Protein AF-A0A952S3H7-F1 (afdb_monomer)

pLDDT: mean 74.48, std 19.44, range [36.38, 97.56]

Solvent-accessible surface area (backbone atoms only — not comparable to full-atom values): 11190 Å² total; per-residue (Å²): 134,87,90,84,81,86,86,79,67,67,70,63,55,54,56,54,51,53,51,51,51,50,52,50,50,52,52,55,50,48,52,60,48,46,53,57,48,58,59,48,51,66,53,64,58,68,59,88,52,44,57,22,31,32,43,30,30,97,68,60,65,39,78,48,91,59,87,76,64,62,64,61,40,49,58,59,44,63,75,38,86,72,43,48,71,52,60,73,78,89,54,100,65,94,77,63,55,53,39,33,44,28,39,68,59,90,58,33,31,38,36,45,33,40,35,42,44,72,57,96,89,42,78,45,31,30,40,30,45,38,36,23,24,45,42,92,92,39,90,73,44,48,87,50,26,45,51,51,68,56,55,65,69,60,56,49,48,57,52,46,51,54,51,68,72,43,89,61,56,72,66,56,39,50,54,57,57,75,45,63,37,81,43,70,43,66,58,89,80,78,83,128

Radius of gyration: 26.84 Å; Cα contacts (8 Å, |Δi|>4): 266; chains: 1; bounding box: 71×60×93 Å

Mean predicted aligned error: 14.64 Å

Sequence (192 aa):
MMALITILAPMKMLKISLIAIAVLFILGLSSLAVDRYLYSWTSYLRPFGCEHKSVNVAYGNERLREQYDLIEIGNTLRTDPDYQIESPFDKEQFTEGSLNISRVFGSVKYRVGLGKHISGGEHYFSVRFSNYTYDTKNRNGSRHGESSTTPNHRIEQNMYMMINEMPLNDIQKTELKEKVTITCSPTTRFTF

Foldseek 3Di:
DDDDDDDPPPPVVVVVVVVVVVVVVVVVVVVVVCVVVVLVVVLVPLPAFFFAKKKWFPPQKAWDPDDDPLVLQQVVCVVPPQWDWDWPPPDPDPAKGKIWIWGDDPQKIKIWIKIWDADPNDTTIIITITMFGDDPVDNPGHRGGHGSSDDPVVVLVVVLVVLVPGPDDPVSSVRVSVRIDMDGDGDPDDPD

Secondary structure (DSSP, 8-state):
------SSSHHHHHHHHHHHHHHHHHHHHHHHHHHHHHHHHHHHS--TTEEEEEEE-TTSSEEESS---HHHHHHHHTT-TTEEEE-STTS--TTS-EEEEEEEETTEEEEEEEEEEEETTEEEEEEEEEEEEEETTEEEEES--EETTS-HHHHHHHHHHHHHHSS--HHHHHHHHHT-EEEEEE------

Nearest PDB structures (foldseek):
  1y8c-assembly1_A  TM=6.418E-01  e=2.387E-01  Clostridium acetobutylicum ATCC 824
  4r80-assembly2_B  TM=4.374E-01  e=6.543E-02  synthetic construct
  6e8a-assembly2_B-2  TM=4.144E-01  e=7.746E-02  Salmonella enterica subsp. enterica serovar Typhimurium
  5kph-assembly1_A  TM=3.297E-01  e=3.523E-02  synthetic construct
  4q53-assembly1_A  TM=3.973E-01  e=8.708E-01  Bacteroides uniformis ATCC 8492

Structure (mmCIF, N/CA/C/O backbone):
data_AF-A0A952S3H7-F1
#
_entry.id   AF-A0A952S3H7-F1
#
loop_
_atom_site.group_PDB
_atom_site.id
_atom_site.type_symbol
_atom_site.label_atom_id
_atom_site.label_alt_id
_atom_site.label_comp_id
_atom_site.label_asym_id
_atom_site.label_entity_id
_atom_site.label_seq_id
_atom_site.pdbx_PDB_ins_code
_atom_site.Cartn_x
_atom_site.Cartn_y
_atom_site.Cartn_z
_atom_site.occupancy
_atom_site.B_iso_or_equiv
_atom_site.auth_seq_id
_atom_site.auth_comp_id
_atom_site.auth_asym_id
_atom_site.auth_atom_id
_atom_site.pdbx_PDB_model_num
ATOM 1 N N . MET A 1 1 ? -35.019 38.369 -67.228 1.00 40.53 1 MET A N 1
ATOM 2 C CA . MET A 1 1 ? -33.898 39.172 -66.699 1.00 40.53 1 MET A CA 1
ATOM 3 C C . MET A 1 1 ? -33.337 38.436 -65.486 1.00 40.53 1 MET A C 1
ATOM 5 O O . MET A 1 1 ? -34.109 38.152 -64.589 1.00 40.53 1 MET A O 1
ATOM 9 N N . MET A 1 2 ? -32.055 38.057 -65.548 1.00 43.84 2 MET A N 1
ATOM 10 C CA . MET A 1 2 ? -31.156 37.607 -64.465 1.00 43.84 2 MET A CA 1
ATOM 11 C C . MET A 1 2 ? -31.642 36.571 -63.427 1.00 43.84 2 MET A C 1
ATOM 13 O O . MET A 1 2 ? -32.279 36.910 -62.440 1.00 43.84 2 MET A O 1
ATOM 17 N N . ALA A 1 3 ? -31.151 35.336 -63.568 1.00 43.50 3 ALA A N 1
ATOM 18 C CA . ALA A 1 3 ? -30.863 34.445 -62.440 1.00 43.50 3 ALA A CA 1
ATOM 19 C C . ALA A 1 3 ? -29.596 33.632 -62.759 1.00 43.50 3 ALA A C 1
ATOM 21 O O . ALA A 1 3 ? -29.632 32.437 -63.029 1.00 43.50 3 ALA A O 1
ATOM 22 N N . LEU A 1 4 ? -28.463 34.333 -62.806 1.00 51.94 4 LEU A N 1
ATOM 23 C CA . LEU A 1 4 ? -27.131 33.741 -62.819 1.00 51.94 4 LEU A CA 1
ATOM 24 C C . LEU A 1 4 ? -26.496 34.122 -61.488 1.00 51.94 4 LEU A C 1
ATOM 26 O O . LEU A 1 4 ? -26.008 35.235 -61.387 1.00 51.94 4 LEU A O 1
ATOM 30 N N . ILE A 1 5 ? -26.538 33.255 -60.479 1.00 52.78 5 ILE A N 1
ATOM 31 C CA . ILE A 1 5 ? -25.659 33.308 -59.302 1.00 52.78 5 ILE A CA 1
ATOM 32 C C . ILE A 1 5 ? -25.706 31.925 -58.622 1.00 52.78 5 ILE A C 1
ATOM 34 O O . ILE A 1 5 ? -26.749 31.284 -58.547 1.00 52.78 5 ILE A O 1
ATOM 38 N N . THR A 1 6 ? -24.547 31.503 -58.105 1.00 52.50 6 THR A N 1
ATOM 39 C CA . THR A 1 6 ? -24.318 30.452 -57.086 1.00 52.50 6 THR A CA 1
ATO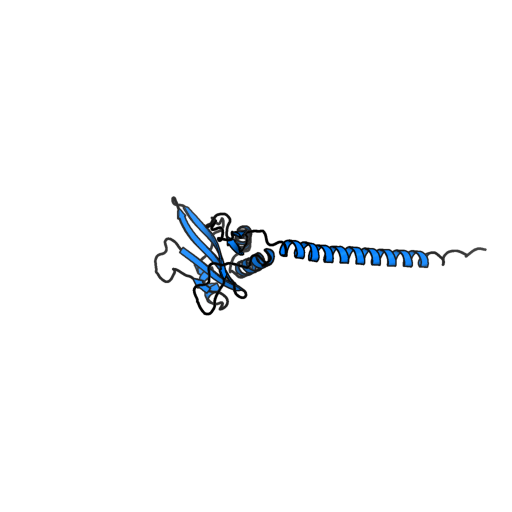M 40 C C . THR A 1 6 ? -24.335 28.965 -57.473 1.00 52.50 6 THR A C 1
ATOM 42 O O . THR A 1 6 ? -25.136 28.203 -56.957 1.00 52.50 6 THR A O 1
ATOM 45 N N . ILE A 1 7 ? -23.326 28.491 -58.225 1.00 49.44 7 ILE A N 1
ATOM 46 C CA . ILE A 1 7 ? -22.855 27.079 -58.110 1.00 49.44 7 ILE A CA 1
ATOM 47 C C . ILE A 1 7 ? -21.312 26.973 -57.971 1.00 49.44 7 ILE A C 1
ATOM 49 O O . ILE A 1 7 ? -20.737 25.896 -58.003 1.00 49.44 7 ILE A O 1
ATOM 53 N N . LEU A 1 8 ? -20.582 28.074 -57.752 1.00 47.16 8 LEU A N 1
ATOM 54 C CA . LEU A 1 8 ? -19.104 28.040 -57.664 1.00 47.16 8 LEU A CA 1
ATOM 55 C C . LEU A 1 8 ? -18.524 28.134 -56.241 1.00 47.16 8 LEU A C 1
ATOM 57 O O . LEU A 1 8 ? -17.310 28.036 -56.067 1.00 47.16 8 LEU A O 1
ATOM 61 N N . ALA A 1 9 ? -19.368 28.276 -55.216 1.00 49.06 9 ALA A N 1
ATOM 62 C CA . ALA A 1 9 ? -18.934 28.424 -53.824 1.00 49.06 9 ALA A CA 1
ATOM 63 C C . ALA A 1 9 ? -18.701 27.114 -53.023 1.00 49.06 9 ALA A C 1
ATOM 65 O O . ALA A 1 9 ? -17.787 27.114 -52.195 1.00 49.06 9 ALA A O 1
ATOM 66 N N . PRO A 1 10 ? -19.416 25.983 -53.223 1.00 49.91 10 PRO A N 1
ATOM 67 C CA . PRO A 1 10 ? -19.324 24.874 -52.263 1.00 49.91 10 PRO A CA 1
ATOM 68 C C . PRO A 1 10 ? -18.080 23.992 -52.458 1.00 49.91 10 PRO A C 1
ATOM 70 O O . PRO A 1 10 ? -17.579 23.399 -51.505 1.00 49.91 10 PRO A O 1
ATOM 73 N N . MET A 1 11 ? -17.515 23.934 -53.669 1.00 48.00 11 MET A N 1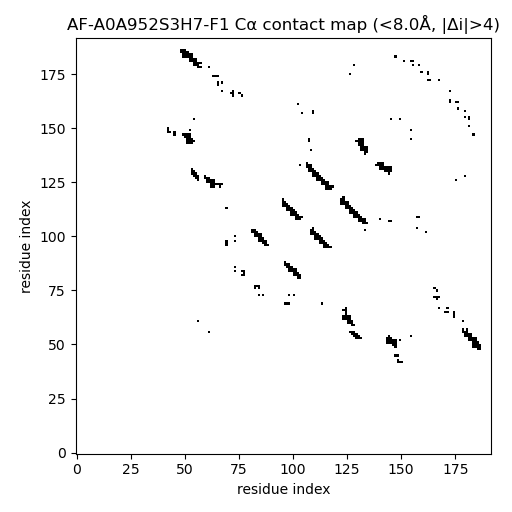
ATOM 74 C CA . MET A 1 11 ? -16.402 23.019 -53.964 1.00 48.00 11 MET A CA 1
ATOM 75 C C . MET A 1 11 ? -15.045 23.489 -53.422 1.00 48.00 11 MET A C 1
ATOM 77 O O . MET A 1 11 ? -14.181 22.658 -53.140 1.00 48.00 11 MET A O 1
ATOM 81 N N . LYS A 1 12 ? -14.828 24.803 -53.266 1.00 48.41 12 LYS A N 1
ATOM 82 C CA . LYS A 1 12 ? -13.569 25.334 -52.711 1.00 48.41 12 LYS A CA 1
ATOM 83 C C . LYS A 1 12 ? -13.515 25.196 -51.187 1.00 48.41 12 LYS A C 1
ATOM 85 O O . LYS A 1 12 ? -12.460 24.858 -50.658 1.00 48.41 12 LYS A O 1
ATOM 90 N N . MET A 1 13 ? -14.647 25.368 -50.497 1.00 48.47 13 MET A N 1
ATOM 91 C CA . MET A 1 13 ? -14.717 25.189 -49.041 1.00 48.47 13 MET A CA 1
ATOM 92 C C . MET A 1 13 ? -14.551 23.724 -48.613 1.00 48.47 13 MET A C 1
ATOM 94 O O . MET A 1 13 ? -13.903 23.461 -47.601 1.00 48.47 13 MET A O 1
ATOM 98 N N . LEU A 1 14 ? -15.039 22.765 -49.411 1.00 50.31 14 LEU A N 1
ATOM 99 C CA . LEU A 1 14 ? -14.899 21.337 -49.105 1.00 50.31 14 LEU A CA 1
ATOM 100 C C . LEU A 1 14 ? -13.426 20.885 -49.075 1.00 50.31 14 LEU A C 1
ATOM 102 O O . LEU A 1 14 ? -13.024 20.117 -48.205 1.00 50.31 14 LEU A O 1
ATOM 106 N N . LYS A 1 15 ? -12.601 21.400 -50.000 1.00 52.53 15 LYS A N 1
ATOM 107 C CA . LYS A 1 15 ? -11.173 21.050 -50.096 1.00 52.53 15 LYS A CA 1
ATOM 108 C C . LYS A 1 15 ? -10.349 21.627 -48.943 1.00 52.53 15 LYS A C 1
ATOM 110 O O . LYS A 1 15 ? -9.470 20.943 -48.432 1.00 52.53 15 LYS A O 1
ATOM 115 N N . ILE A 1 16 ? -10.653 22.852 -48.509 1.00 55.78 16 ILE A N 1
ATOM 116 C CA . ILE A 1 16 ? -9.958 23.495 -47.380 1.00 55.78 16 ILE A CA 1
ATOM 117 C C . ILE A 1 16 ? -10.336 22.807 -46.059 1.00 55.78 16 ILE A C 1
ATOM 119 O O . ILE A 1 16 ? -9.470 22.584 -45.217 1.00 55.78 16 ILE A O 1
ATOM 123 N N . SER A 1 17 ? -11.599 22.390 -45.907 1.00 57.16 17 SER A N 1
ATOM 124 C CA . SER A 1 17 ? -12.067 21.665 -44.720 1.00 57.16 17 SER A CA 1
ATOM 125 C C . SER A 1 17 ? -11.407 20.285 -44.575 1.00 57.16 17 SER A C 1
ATOM 127 O O . SER A 1 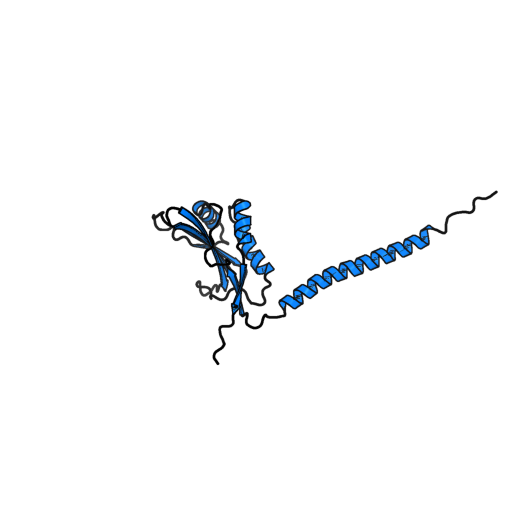17 ? -10.966 19.927 -43.485 1.00 57.16 17 SER A O 1
ATOM 129 N N . LEU A 1 18 ? -11.226 19.550 -45.678 1.00 58.81 18 LEU A N 1
ATOM 130 C CA . LEU A 1 18 ? -10.539 18.251 -45.670 1.00 58.81 18 LEU A CA 1
ATOM 131 C C . LEU A 1 18 ? -9.049 18.368 -45.312 1.00 58.81 18 LEU A C 1
ATOM 133 O O . LEU A 1 18 ? -8.530 17.539 -44.566 1.00 58.81 18 LEU A O 1
ATOM 137 N N . ILE A 1 19 ? -8.375 19.420 -45.788 1.00 61.41 19 ILE A N 1
ATOM 138 C CA . ILE A 1 19 ? -6.973 19.695 -45.439 1.00 61.41 19 ILE A CA 1
ATOM 139 C C . ILE A 1 19 ? -6.855 20.088 -43.960 1.00 61.41 19 ILE A C 1
ATOM 141 O O . ILE A 1 19 ? -5.960 19.599 -43.277 1.00 61.41 19 ILE A O 1
ATOM 145 N N . ALA A 1 20 ? -7.775 20.903 -43.434 1.00 60.81 20 ALA A N 1
ATOM 146 C CA . ALA A 1 20 ? -7.774 21.292 -42.023 1.00 60.81 20 ALA A CA 1
ATOM 147 C C . ALA A 1 20 ? -7.968 20.087 -41.083 1.00 60.81 20 ALA A C 1
ATOM 149 O O . ALA A 1 20 ? -7.257 19.968 -40.086 1.00 60.81 20 ALA A O 1
ATOM 150 N N . ILE A 1 21 ? -8.868 19.158 -41.425 1.00 62.19 21 ILE A N 1
ATOM 151 C CA . ILE A 1 21 ? -9.079 17.923 -40.654 1.00 62.19 21 ILE A CA 1
ATOM 152 C C . ILE A 1 21 ? -7.839 17.024 -40.724 1.00 62.19 21 ILE A C 1
ATOM 154 O O . ILE A 1 21 ? -7.411 16.507 -39.696 1.00 62.19 21 ILE A O 1
ATOM 158 N N . ALA A 1 22 ? -7.216 16.878 -41.898 1.00 60.97 22 ALA A N 1
ATOM 159 C CA . ALA A 1 22 ? -5.999 16.081 -42.050 1.00 60.97 22 ALA A CA 1
ATOM 160 C C . ALA A 1 22 ? -4.818 16.655 -41.246 1.00 60.97 22 ALA A C 1
ATOM 162 O O . ALA A 1 22 ? -4.107 15.905 -40.581 1.00 60.97 22 ALA A O 1
ATOM 163 N N . VAL A 1 23 ? -4.640 17.981 -41.241 1.00 62.19 23 VAL A N 1
ATOM 164 C CA . VAL A 1 23 ? -3.602 18.652 -40.441 1.00 62.19 23 VAL A CA 1
ATOM 165 C C . VAL A 1 23 ? -3.871 18.490 -38.942 1.00 62.19 23 VAL A C 1
ATOM 167 O O . VAL A 1 23 ? -2.946 18.174 -38.199 1.00 62.19 23 VAL A O 1
ATOM 170 N N . LEU A 1 24 ? -5.125 18.615 -38.491 1.00 59.78 24 LEU A N 1
ATOM 171 C CA . LEU A 1 24 ? -5.496 18.370 -37.091 1.00 59.78 24 LEU A CA 1
ATOM 172 C C . LEU A 1 24 ? -5.285 16.909 -36.676 1.00 59.78 24 LEU A C 1
ATOM 174 O O . LEU A 1 24 ? -4.857 16.655 -35.554 1.00 59.78 24 LEU A O 1
ATOM 178 N N . PHE A 1 25 ? -5.525 15.953 -37.574 1.00 60.31 25 PHE A N 1
ATOM 179 C CA . PHE A 1 25 ? -5.293 14.534 -37.307 1.00 60.31 25 PHE A CA 1
ATOM 180 C C . PHE A 1 25 ? -3.796 14.210 -37.214 1.00 60.31 25 PHE A C 1
ATOM 182 O O . PHE A 1 25 ? -3.384 13.469 -36.328 1.00 60.31 25 PHE A O 1
ATOM 189 N N . ILE A 1 26 ? -2.964 14.808 -38.074 1.00 60.81 26 ILE A N 1
ATOM 190 C CA . ILE A 1 26 ? -1.501 14.657 -38.022 1.00 60.81 26 ILE A CA 1
ATOM 191 C C . ILE A 1 26 ? -0.940 15.306 -36.752 1.00 60.81 26 ILE A C 1
ATOM 193 O O . ILE A 1 26 ? -0.136 14.684 -36.062 1.00 60.81 26 ILE A O 1
ATOM 197 N N . LEU A 1 27 ? -1.403 16.510 -36.398 1.00 56.88 27 LEU A N 1
ATOM 198 C CA . LEU A 1 27 ? -0.990 17.188 -35.167 1.00 56.88 27 LEU A CA 1
ATOM 199 C C . LEU A 1 27 ? -1.447 16.419 -33.915 1.00 56.88 27 LEU A C 1
ATOM 201 O O . LEU A 1 27 ? -0.642 16.207 -33.010 1.00 56.88 27 LEU A O 1
ATOM 205 N N . GLY A 1 28 ? -2.684 15.915 -33.892 1.00 57.47 28 GLY A N 1
ATOM 206 C CA . GLY A 1 28 ? -3.212 15.096 -32.796 1.00 57.47 28 GLY A CA 1
ATOM 207 C C . GLY A 1 28 ? -2.541 13.723 -32.664 1.00 57.47 28 GLY A C 1
ATOM 208 O O . GLY A 1 28 ? -2.320 13.243 -31.557 1.00 57.47 28 GLY A O 1
ATOM 209 N N . LEU A 1 29 ? -2.150 13.093 -33.775 1.00 55.06 29 LEU A N 1
ATOM 210 C CA . LEU A 1 29 ? -1.358 11.859 -33.741 1.00 55.06 29 LEU A CA 1
ATOM 211 C C . LEU A 1 29 ? 0.083 12.123 -33.301 1.00 55.06 29 LEU A C 1
ATOM 213 O O . LEU A 1 29 ? 0.662 11.305 -32.587 1.00 55.06 29 LEU A O 1
ATOM 217 N N . SER A 1 30 ? 0.656 13.265 -33.687 1.00 52.84 30 SER A N 1
ATOM 218 C CA . SER A 1 30 ? 2.002 13.639 -33.261 1.00 52.84 30 SER A CA 1
ATOM 219 C C . SER A 1 30 ? 2.077 13.963 -31.768 1.00 52.84 30 SER A C 1
ATOM 221 O O . SER A 1 30 ? 3.059 13.581 -31.147 1.00 52.84 30 SER A O 1
ATOM 223 N N . SER A 1 31 ? 1.042 14.538 -31.143 1.00 52.91 31 SER A N 1
ATOM 224 C CA . SER A 1 31 ? 1.0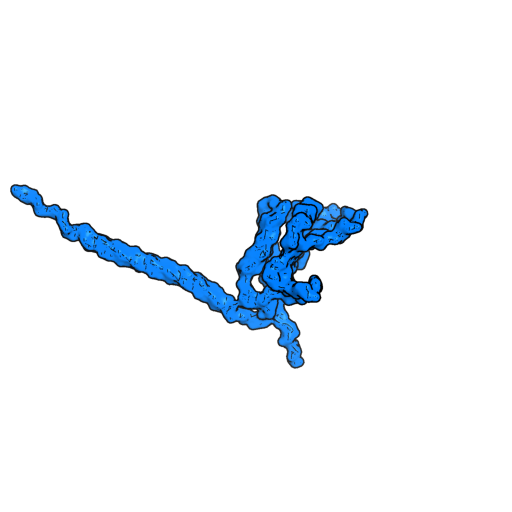28 14.735 -29.683 1.00 52.91 31 SER A CA 1
ATOM 225 C C . SER A 1 31 ? 0.914 13.413 -28.912 1.00 52.91 31 SER A C 1
ATOM 227 O O . SER A 1 31 ? 1.676 13.190 -27.976 1.00 52.91 31 SER A O 1
ATOM 229 N N . LEU A 1 32 ? 0.071 12.478 -29.367 1.00 52.12 32 LEU A N 1
ATOM 230 C CA . LEU A 1 32 ? -0.013 11.117 -28.809 1.00 52.12 32 LEU A CA 1
ATOM 231 C C . LEU A 1 32 ? 1.300 10.327 -28.961 1.00 52.12 32 LEU A C 1
ATOM 233 O O . LEU A 1 32 ? 1.669 9.541 -28.083 1.00 52.12 32 LEU A O 1
ATOM 237 N N . ALA A 1 33 ? 2.008 10.521 -30.075 1.00 52.00 33 ALA A N 1
ATOM 238 C CA . ALA A 1 33 ? 3.307 9.904 -30.311 1.00 52.00 33 ALA A CA 1
ATOM 239 C C . ALA A 1 33 ? 4.416 10.555 -29.473 1.00 52.00 33 ALA A C 1
ATOM 241 O O . ALA A 1 33 ? 5.273 9.835 -28.969 1.00 52.00 33 ALA A O 1
ATOM 242 N N . VAL A 1 34 ? 4.386 11.880 -29.292 1.00 51.69 34 VAL A N 1
ATOM 243 C CA . VAL A 1 34 ? 5.355 12.634 -28.482 1.00 51.69 34 VAL A CA 1
ATOM 244 C C . VAL A 1 34 ? 5.210 12.299 -27.003 1.00 51.69 34 VAL A C 1
ATOM 246 O O . VAL A 1 34 ? 6.230 12.062 -26.364 1.00 51.69 34 VAL A O 1
ATOM 249 N N . ASP A 1 35 ? 3.992 12.151 -26.477 1.00 50.62 35 ASP A N 1
ATOM 250 C CA . ASP A 1 35 ? 3.808 11.657 -25.110 1.00 50.62 35 ASP A CA 1
ATOM 251 C C . ASP A 1 35 ? 4.373 10.236 -24.980 1.00 50.62 35 ASP A C 1
ATOM 253 O O . ASP A 1 35 ? 5.221 9.974 -24.133 1.00 50.62 35 ASP A O 1
ATOM 257 N N . ARG A 1 36 ? 4.046 9.305 -25.884 1.00 48.12 36 ARG A N 1
ATOM 258 C CA . ARG A 1 36 ? 4.626 7.951 -25.802 1.00 48.12 36 ARG A CA 1
ATOM 259 C C . ARG A 1 36 ? 6.153 7.925 -25.949 1.00 48.12 36 ARG A C 1
ATOM 261 O O . ARG A 1 36 ? 6.796 7.142 -25.253 1.00 48.12 36 ARG A O 1
ATOM 268 N N . TYR A 1 37 ? 6.739 8.766 -26.803 1.00 46.94 37 TYR A N 1
ATOM 269 C CA . TYR A 1 37 ? 8.190 8.824 -27.011 1.00 46.94 37 TYR A CA 1
ATOM 270 C C . TYR A 1 37 ? 8.931 9.529 -25.866 1.00 46.94 37 TYR A C 1
ATOM 272 O O . TYR A 1 37 ? 9.939 9.010 -25.393 1.00 46.94 37 TYR A O 1
ATOM 280 N N . LEU A 1 38 ? 8.440 10.660 -25.354 1.00 47.28 38 LEU A N 1
ATOM 281 C CA . LEU A 1 38 ? 9.061 11.355 -24.217 1.00 47.28 38 LEU A CA 1
ATOM 282 C C . LEU A 1 38 ? 8.995 10.509 -22.933 1.00 47.28 38 LEU A C 1
ATOM 284 O O . LEU A 1 38 ? 9.969 10.448 -22.174 1.00 47.28 38 LEU A O 1
ATOM 288 N N . TYR A 1 39 ? 7.902 9.769 -22.726 1.00 45.34 39 TYR A N 1
ATOM 289 C CA . TYR A 1 39 ? 7.796 8.805 -21.626 1.00 45.34 39 TYR A CA 1
ATOM 290 C C . TYR A 1 39 ? 8.701 7.568 -21.819 1.00 45.34 39 TYR A C 1
ATOM 292 O O . TYR A 1 39 ? 9.155 6.975 -20.836 1.00 45.34 39 TYR A O 1
ATOM 300 N N . SER A 1 40 ? 9.035 7.189 -23.061 1.00 43.34 40 SER A N 1
ATOM 301 C CA . SER A 1 40 ? 9.964 6.078 -23.327 1.00 43.34 40 SER A CA 1
ATOM 302 C C . SER A 1 40 ? 11.423 6.451 -23.046 1.00 43.34 40 SER A C 1
ATOM 304 O O . SER A 1 40 ? 12.180 5.609 -22.563 1.00 43.34 40 SER A O 1
ATOM 306 N N . TRP A 1 41 ? 11.829 7.697 -23.307 1.00 36.69 41 TRP A N 1
ATOM 307 C CA . TRP A 1 41 ? 13.216 8.140 -23.107 1.00 36.69 41 TRP A CA 1
ATOM 308 C C . TRP A 1 41 ? 13.545 8.392 -21.633 1.00 36.69 41 TRP A C 1
ATOM 310 O O . TRP A 1 41 ? 14.612 7.999 -21.164 1.00 36.69 41 TRP A O 1
ATOM 320 N N . THR A 1 42 ? 12.602 8.946 -20.868 1.00 45.16 42 THR A N 1
ATOM 321 C CA . THR A 1 42 ? 12.740 9.092 -19.405 1.00 45.16 42 THR A CA 1
ATOM 322 C C . THR A 1 42 ? 12.776 7.746 -18.673 1.00 45.16 42 THR A C 1
ATOM 324 O O . THR A 1 42 ? 13.360 7.652 -17.598 1.00 45.16 42 THR A O 1
ATOM 327 N N . SER A 1 43 ? 12.234 6.685 -19.280 1.00 41.97 43 SER A N 1
ATOM 328 C CA . SER A 1 43 ? 12.342 5.307 -18.779 1.00 41.97 43 SER A CA 1
ATOM 329 C C . SER A 1 43 ? 13.665 4.615 -19.161 1.00 41.97 43 SER A C 1
ATOM 331 O O . SER A 1 43 ? 14.051 3.641 -18.517 1.00 41.97 43 SER A O 1
ATOM 333 N N . TYR A 1 44 ? 14.372 5.105 -20.191 1.00 43.50 44 TYR A N 1
ATOM 334 C CA . TYR A 1 44 ? 15.631 4.528 -20.694 1.00 43.50 44 TYR A CA 1
ATOM 335 C C . TYR A 1 44 ? 16.889 5.162 -20.097 1.00 43.50 44 TYR A C 1
ATOM 337 O O . TYR A 1 44 ? 17.938 4.516 -20.025 1.00 43.50 44 TYR A O 1
ATOM 345 N N . LEU A 1 45 ? 16.798 6.407 -19.632 1.00 46.00 45 LEU A N 1
ATOM 346 C CA . LEU A 1 45 ? 17.839 7.022 -18.822 1.00 46.00 45 LEU A CA 1
ATOM 347 C C . LEU A 1 45 ? 17.791 6.390 -17.430 1.00 46.00 45 LEU A C 1
ATOM 349 O O . LEU A 1 45 ? 17.151 6.916 -16.523 1.00 46.00 45 LEU A O 1
ATOM 353 N N . ARG A 1 46 ? 18.458 5.237 -17.260 1.00 47.84 46 ARG A N 1
ATOM 354 C CA . ARG A 1 46 ? 18.781 4.710 -15.929 1.00 47.84 46 ARG A CA 1
ATOM 355 C C . ARG A 1 46 ? 19.403 5.865 -15.139 1.00 47.84 46 ARG A C 1
ATOM 357 O O . ARG A 1 46 ? 20.475 6.322 -15.540 1.00 47.84 46 ARG A O 1
ATOM 364 N N . PRO A 1 47 ? 18.783 6.345 -14.047 1.00 50.94 47 PRO A N 1
ATOM 365 C CA . PRO A 1 47 ? 19.477 7.273 -13.179 1.00 50.94 47 PRO A CA 1
ATOM 366 C C . PRO A 1 47 ? 20.733 6.548 -12.701 1.00 50.94 47 PRO A C 1
ATOM 368 O O . PRO A 1 47 ? 20.637 5.457 -12.128 1.00 50.94 47 PRO A O 1
ATOM 371 N N . PHE A 1 48 ? 21.907 7.094 -13.034 1.00 57.03 48 PHE A N 1
ATOM 372 C CA . PHE A 1 48 ? 23.182 6.561 -12.571 1.00 57.03 48 PHE A CA 1
ATOM 373 C C . PHE A 1 48 ? 23.078 6.345 -11.059 1.00 57.03 48 PHE A C 1
ATOM 375 O O . PHE A 1 48 ? 22.762 7.269 -10.313 1.00 57.03 48 PHE A O 1
ATOM 382 N N . GLY A 1 49 ? 23.264 5.097 -10.627 1.00 68.44 49 GLY A N 1
ATOM 383 C CA . GLY A 1 49 ? 23.192 4.718 -9.223 1.00 68.44 49 GLY A CA 1
ATOM 384 C C . GLY A 1 49 ? 21.857 4.165 -8.727 1.00 68.44 49 GLY A C 1
ATOM 385 O O . GLY A 1 49 ? 21.824 3.822 -7.561 1.00 68.44 49 GLY A O 1
ATOM 386 N N . CYS A 1 50 ? 20.785 4.018 -9.519 1.00 78.19 50 CYS A N 1
ATOM 387 C CA . CYS A 1 50 ? 19.567 3.325 -9.056 1.00 78.19 50 CYS A CA 1
ATOM 388 C C . CYS A 1 50 ? 19.512 1.867 -9.536 1.00 78.19 50 CYS A C 1
ATOM 390 O O . CYS A 1 50 ? 19.388 1.599 -10.735 1.00 78.19 50 CYS A O 1
ATOM 392 N N . GLU A 1 51 ? 19.537 0.918 -8.599 1.00 82.31 51 GLU A N 1
ATOM 393 C CA . GLU A 1 51 ? 19.360 -0.513 -8.900 1.00 82.31 51 GLU A CA 1
ATOM 394 C C . GLU A 1 51 ? 17.910 -0.952 -8.712 1.00 82.31 51 GLU A C 1
ATOM 396 O O . GLU A 1 51 ? 17.350 -1.650 -9.562 1.00 82.31 51 GLU A O 1
ATOM 401 N N . HIS A 1 52 ? 17.285 -0.476 -7.634 1.00 85.69 52 HIS A N 1
ATOM 402 C CA . HIS A 1 52 ? 15.938 -0.867 -7.246 1.00 85.69 52 HIS A CA 1
ATOM 403 C C . HIS A 1 52 ? 15.094 0.333 -6.840 1.00 85.69 52 HIS A C 1
ATOM 405 O O . HIS A 1 52 ? 15.596 1.305 -6.278 1.00 85.69 52 HIS A O 1
ATOM 411 N N . LYS A 1 53 ? 13.792 0.235 -7.091 1.00 88.94 53 LYS A N 1
ATOM 412 C CA . LYS A 1 53 ? 12.785 1.181 -6.624 1.00 88.94 53 LYS A CA 1
ATOM 413 C C . LYS A 1 53 ? 11.983 0.563 -5.495 1.00 88.94 53 LYS A C 1
ATOM 415 O O . LYS A 1 53 ? 11.475 -0.555 -5.608 1.00 88.94 53 LYS A O 1
ATOM 420 N N . SER A 1 54 ? 11.856 1.317 -4.417 1.00 88.38 54 SER A N 1
ATOM 421 C CA . SER A 1 54 ? 11.070 0.945 -3.253 1.00 88.38 54 SER A CA 1
ATOM 422 C C . SER A 1 54 ? 9.870 1.869 -3.079 1.00 88.38 54 SER A C 1
ATOM 424 O O . SER A 1 54 ? 9.979 3.073 -3.304 1.00 88.38 54 SER A O 1
ATOM 426 N N . VAL A 1 55 ? 8.727 1.307 -2.690 1.00 89.06 55 VAL A N 1
ATOM 427 C CA . VAL A 1 55 ? 7.591 2.083 -2.194 1.00 89.06 55 VAL A CA 1
ATOM 428 C C . VAL A 1 55 ? 7.802 2.315 -0.713 1.00 89.06 55 VAL A C 1
ATOM 430 O O . VAL A 1 55 ? 8.006 1.362 0.034 1.00 89.06 55 VAL A O 1
ATOM 433 N N . ASN A 1 56 ? 7.733 3.568 -0.298 1.00 84.38 56 ASN A N 1
ATOM 434 C CA . ASN A 1 56 ? 7.878 3.989 1.084 1.00 84.38 56 ASN A CA 1
ATOM 435 C C . ASN A 1 56 ? 6.847 5.075 1.401 1.00 84.38 56 ASN A C 1
ATOM 437 O O . ASN A 1 56 ? 6.132 5.568 0.525 1.00 84.38 56 ASN A O 1
ATOM 441 N N . VAL A 1 57 ? 6.801 5.458 2.668 1.00 80.56 57 VAL A N 1
ATOM 442 C CA . VAL A 1 57 ? 6.296 6.769 3.096 1.00 80.56 57 VAL A CA 1
ATOM 443 C C . VAL A 1 57 ? 7.503 7.693 3.279 1.00 80.56 57 VAL A C 1
ATOM 445 O O . VAL A 1 57 ? 8.622 7.197 3.456 1.00 80.56 57 VAL A O 1
ATOM 448 N N . ALA A 1 58 ? 7.316 9.011 3.260 1.00 63.88 58 ALA A N 1
ATOM 449 C CA . ALA A 1 58 ? 8.419 9.971 3.276 1.00 63.88 58 ALA A CA 1
ATOM 450 C C . ALA A 1 58 ? 9.337 9.805 4.507 1.00 63.88 58 ALA A C 1
ATOM 452 O O . ALA A 1 58 ? 10.542 10.031 4.400 1.00 63.88 58 ALA A O 1
ATOM 453 N N . TYR A 1 59 ? 8.796 9.347 5.648 1.00 60.09 59 TYR A N 1
ATOM 454 C CA . TYR A 1 59 ? 9.528 9.218 6.921 1.00 60.09 59 TYR A CA 1
ATOM 455 C C . TYR A 1 59 ? 9.365 7.866 7.644 1.00 60.09 59 TYR A C 1
ATOM 457 O O . TYR A 1 59 ? 9.261 7.808 8.868 1.00 60.09 59 TYR A O 1
ATOM 465 N N . GLY A 1 60 ? 9.371 6.748 6.913 1.00 66.25 60 GLY A N 1
ATOM 466 C CA . GLY A 1 60 ? 9.343 5.397 7.497 1.00 66.25 60 GLY A CA 1
ATOM 467 C C . GLY A 1 60 ? 7.987 4.975 8.082 1.00 66.25 60 GLY A C 1
ATOM 468 O O . GLY A 1 60 ? 7.328 4.127 7.488 1.00 66.25 60 GLY A O 1
ATOM 469 N N . ASN A 1 61 ? 7.582 5.547 9.221 1.00 73.31 61 ASN A N 1
ATOM 470 C CA . ASN A 1 61 ? 6.237 5.409 9.791 1.00 73.31 61 ASN A CA 1
ATOM 471 C C . ASN A 1 61 ? 5.578 6.789 9.791 1.00 73.31 61 ASN A C 1
ATOM 473 O O . ASN A 1 61 ? 6.010 7.680 10.522 1.00 73.31 61 ASN A O 1
ATOM 477 N N . GLU A 1 62 ? 4.526 6.969 9.000 1.00 86.38 62 GLU A N 1
ATOM 478 C CA . GLU A 1 62 ? 3.812 8.244 8.946 1.00 86.38 62 GLU A CA 1
ATOM 479 C C . GLU A 1 62 ? 2.491 8.191 9.694 1.00 86.38 62 GLU A C 1
ATOM 481 O O . GLU A 1 62 ? 1.723 7.249 9.520 1.00 86.38 62 GLU A O 1
ATOM 486 N N . ARG A 1 63 ? 2.222 9.221 10.506 1.00 90.38 63 ARG A N 1
ATOM 487 C CA . ARG A 1 63 ? 0.956 9.373 11.231 1.00 90.38 63 ARG A CA 1
ATOM 488 C C . ARG A 1 63 ? -0.185 9.610 10.239 1.00 90.38 63 ARG A C 1
ATOM 490 O O . ARG A 1 63 ? -0.083 10.467 9.360 1.00 90.38 63 ARG A O 1
ATOM 497 N N . LEU A 1 64 ? -1.260 8.855 10.411 1.00 92.06 64 LEU A N 1
ATOM 498 C CA . LEU A 1 64 ? -2.517 8.995 9.688 1.00 92.06 64 LEU A CA 1
ATOM 499 C C . LEU A 1 64 ? -3.450 9.929 10.466 1.00 92.06 64 LEU A C 1
ATOM 501 O O . LEU A 1 64 ? -3.425 9.955 11.702 1.00 92.06 64 LEU A O 1
ATOM 505 N N . ARG A 1 65 ? -4.245 10.715 9.738 1.00 93.19 65 ARG A N 1
ATOM 506 C CA . ARG A 1 65 ? -5.288 11.588 10.288 1.00 93.19 65 ARG A CA 1
ATOM 507 C C . ARG A 1 65 ? -6.529 10.777 10.624 1.00 93.19 65 ARG A C 1
ATOM 509 O O . ARG A 1 65 ? -7.139 11.011 11.664 1.00 93.19 65 ARG A O 1
ATOM 516 N N . GLU A 1 66 ? -6.867 9.820 9.766 1.00 92.75 66 GLU A N 1
ATOM 517 C CA . GLU A 1 66 ? -8.054 8.997 9.938 1.00 92.75 66 GLU A CA 1
ATOM 518 C C . GLU A 1 66 ? -7.828 7.855 10.936 1.00 92.75 66 GLU A C 1
ATOM 520 O O . GLU A 1 66 ? -6.706 7.407 11.196 1.00 92.75 66 GLU A O 1
ATOM 525 N N . GLN A 1 67 ? -8.929 7.359 11.498 1.00 90.69 67 GLN A N 1
ATOM 526 C CA . GLN A 1 67 ? -8.932 6.123 12.276 1.00 90.69 67 GLN A CA 1
ATOM 527 C C . GLN A 1 67 ? -9.155 4.932 11.351 1.00 90.69 67 GLN A C 1
ATOM 529 O O . GLN A 1 67 ? -9.916 5.042 10.396 1.00 90.69 67 GLN A O 1
ATOM 534 N N . TYR A 1 68 ? -8.525 3.794 11.641 1.00 90.69 68 TYR A N 1
ATOM 535 C CA . TYR A 1 68 ? -8.617 2.589 10.813 1.00 90.69 68 TYR A CA 1
ATOM 536 C C . TYR A 1 68 ? -9.065 1.403 11.668 1.00 90.69 68 TYR A C 1
ATOM 538 O O . TYR A 1 68 ? -8.443 1.104 12.691 1.00 90.69 68 TYR A O 1
ATOM 546 N N . ASP A 1 69 ? -10.113 0.697 11.242 1.00 90.50 69 ASP A N 1
ATOM 547 C CA . ASP A 1 69 ? -10.523 -0.551 11.886 1.00 90.50 69 ASP A CA 1
ATOM 548 C C . ASP A 1 69 ? -9.646 -1.706 11.387 1.00 90.50 69 ASP A C 1
ATOM 550 O O . ASP A 1 69 ? -9.942 -2.395 10.411 1.00 90.50 69 ASP A O 1
ATOM 554 N N . LEU A 1 70 ? -8.509 -1.905 12.055 1.00 89.06 70 LEU A N 1
ATOM 555 C CA . LEU A 1 70 ? -7.547 -2.941 11.672 1.00 89.06 70 LEU A CA 1
ATOM 556 C C . LEU A 1 70 ? -8.127 -4.361 11.785 1.00 89.06 70 LEU A C 1
ATOM 558 O O . LEU A 1 70 ? -7.640 -5.268 11.107 1.00 89.06 70 LEU A O 1
ATOM 562 N N . ILE A 1 71 ? -9.146 -4.569 12.626 1.00 86.62 71 ILE A N 1
ATOM 563 C CA . ILE A 1 71 ? -9.785 -5.877 12.802 1.00 86.62 71 ILE A CA 1
ATOM 564 C C . ILE A 1 71 ? -10.675 -6.162 11.596 1.00 86.62 71 ILE A C 1
ATOM 566 O O . ILE A 1 71 ? -10.547 -7.222 10.985 1.00 86.62 71 ILE A O 1
ATOM 570 N N . GLU A 1 72 ? -11.537 -5.215 11.226 1.00 90.00 72 GLU A N 1
ATOM 571 C CA . GLU A 1 72 ? -12.420 -5.336 10.065 1.00 90.00 72 GLU A CA 1
ATOM 572 C C . GLU A 1 72 ? -11.621 -5.481 8.764 1.00 90.00 72 GLU A C 1
ATOM 574 O O . GLU A 1 72 ? -11.875 -6.402 7.981 1.00 90.00 72 GLU A O 1
ATOM 579 N N . ILE A 1 73 ? -10.599 -4.638 8.567 1.00 91.75 73 ILE A N 1
ATOM 580 C CA . ILE A 1 73 ? -9.719 -4.703 7.393 1.00 91.75 73 ILE A CA 1
ATOM 581 C C . ILE A 1 73 ? -9.047 -6.077 7.310 1.00 91.75 73 ILE A C 1
ATOM 583 O O . ILE A 1 73 ? -9.083 -6.729 6.264 1.00 91.75 73 ILE A O 1
ATOM 587 N N . GLY A 1 74 ? -8.457 -6.538 8.418 1.00 89.44 74 GLY A N 1
ATOM 588 C CA . GLY A 1 74 ? -7.784 -7.831 8.478 1.00 89.44 74 GLY A CA 1
ATOM 589 C C . GLY A 1 74 ? -8.732 -9.003 8.223 1.00 89.44 74 GLY A C 1
ATOM 590 O O . GLY A 1 74 ? -8.398 -9.895 7.447 1.00 89.44 74 GLY A O 1
ATOM 591 N N . ASN A 1 75 ? -9.917 -9.008 8.836 1.00 89.31 75 ASN A N 1
ATOM 592 C CA . ASN A 1 75 ? -10.896 -10.086 8.680 1.00 89.31 75 ASN A CA 1
ATOM 593 C C . ASN A 1 75 ? -11.471 -10.157 7.265 1.00 89.31 75 ASN A C 1
ATOM 595 O O . ASN A 1 75 ? -11.616 -11.255 6.733 1.00 89.31 75 ASN A O 1
ATOM 599 N N . THR A 1 76 ? -11.736 -9.010 6.642 1.00 91.31 76 THR A N 1
ATOM 600 C CA . THR A 1 76 ? -12.245 -8.957 5.268 1.00 91.31 76 THR A 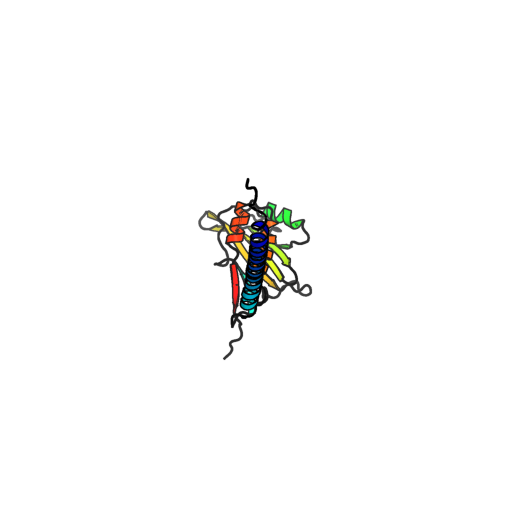CA 1
ATOM 601 C C . THR A 1 76 ? -11.208 -9.507 4.292 1.00 91.31 76 THR A C 1
ATOM 603 O O . THR A 1 76 ? -11.495 -10.432 3.533 1.00 91.31 76 THR A O 1
ATOM 606 N N . LEU A 1 77 ? -9.967 -9.016 4.359 1.00 92.44 77 LEU A N 1
ATOM 607 C CA . LEU A 1 77 ? -8.923 -9.399 3.405 1.00 92.44 77 LEU A CA 1
ATOM 608 C C . LEU A 1 77 ? -8.353 -10.803 3.640 1.00 92.44 77 LEU A C 1
ATOM 610 O O . LEU A 1 77 ? -7.821 -11.396 2.712 1.00 92.44 77 LEU A O 1
ATOM 614 N N . ARG A 1 78 ? -8.486 -11.377 4.844 1.00 89.94 78 ARG A N 1
ATOM 615 C CA . ARG A 1 78 ? -8.116 -12.784 5.112 1.00 89.94 78 ARG A CA 1
ATOM 616 C C . ARG A 1 78 ? -8.908 -13.788 4.275 1.00 89.94 78 ARG A C 1
ATOM 618 O O . ARG A 1 78 ? -8.455 -14.919 4.123 1.00 89.94 78 ARG A O 1
ATOM 625 N N . THR A 1 79 ? -10.088 -13.404 3.791 1.00 89.81 79 THR A N 1
ATOM 626 C CA . THR A 1 79 ? -10.924 -14.270 2.948 1.00 89.81 79 THR A CA 1
ATOM 627 C C . THR A 1 79 ? -10.501 -14.263 1.480 1.00 89.81 79 THR A C 1
ATOM 629 O O . THR A 1 79 ? -10.888 -15.164 0.737 1.00 89.81 79 THR A O 1
ATOM 632 N N . ASP A 1 80 ? -9.685 -13.290 1.072 1.00 93.12 80 ASP A N 1
ATOM 633 C CA . ASP A 1 80 ? -9.201 -13.157 -0.295 1.00 93.12 80 ASP A CA 1
ATOM 634 C C . ASP A 1 80 ? -7.844 -13.875 -0.454 1.00 93.12 80 ASP A C 1
ATOM 636 O O . ASP A 1 80 ? -6.866 -13.496 0.200 1.00 93.12 80 ASP A O 1
ATOM 640 N N . PRO A 1 81 ? -7.747 -14.908 -1.314 1.00 90.44 81 PRO A N 1
ATOM 641 C CA . PRO A 1 81 ? -6.511 -15.665 -1.508 1.00 90.44 81 PRO A CA 1
ATOM 642 C C . PRO A 1 81 ? -5.371 -14.850 -2.139 1.00 90.44 81 PRO A C 1
ATOM 644 O O . PRO A 1 81 ? -4.211 -15.263 -2.036 1.00 90.44 81 PRO A O 1
ATOM 647 N N . ASP A 1 82 ? -5.659 -13.711 -2.774 1.00 92.19 82 ASP A N 1
ATOM 648 C CA . ASP A 1 82 ? -4.631 -12.833 -3.336 1.00 92.19 82 ASP A CA 1
ATOM 649 C C . ASP A 1 82 ? -3.857 -12.075 -2.245 1.00 92.19 82 ASP A C 1
ATOM 651 O O . ASP A 1 82 ? -2.735 -11.603 -2.479 1.00 92.19 82 ASP A O 1
ATOM 655 N N . TYR A 1 83 ? -4.435 -11.965 -1.047 1.00 93.12 83 TYR A N 1
ATOM 656 C CA . TYR A 1 83 ? -3.871 -11.224 0.068 1.00 93.12 83 TYR A CA 1
ATOM 657 C C . TYR A 1 83 ? -3.222 -12.138 1.109 1.00 93.12 83 TYR A C 1
ATOM 659 O O . TYR A 1 83 ? -3.704 -13.202 1.481 1.00 93.12 83 TYR A O 1
ATOM 667 N N . GLN A 1 84 ? -2.090 -11.677 1.632 1.00 91.69 84 GLN A N 1
ATOM 668 C CA . GLN A 1 84 ? -1.390 -12.282 2.758 1.00 91.69 84 GLN A CA 1
ATOM 669 C C . GLN A 1 84 ? -1.432 -11.310 3.928 1.00 91.69 84 GLN A C 1
ATOM 671 O O . GLN A 1 84 ? -0.829 -10.234 3.876 1.00 91.69 84 GLN A O 1
ATOM 676 N N . ILE A 1 85 ? -2.160 -11.701 4.970 1.00 89.81 85 ILE A N 1
ATOM 677 C CA . ILE A 1 85 ? -2.410 -10.872 6.145 1.00 89.81 85 ILE A CA 1
ATOM 678 C C . ILE A 1 85 ? -1.543 -11.353 7.307 1.00 89.81 85 ILE A C 1
ATOM 680 O O . ILE A 1 85 ? -1.760 -12.423 7.871 1.00 89.81 85 ILE A O 1
ATOM 684 N N . GLU A 1 86 ? -0.554 -10.541 7.667 1.00 85.75 86 GLU A N 1
ATOM 685 C CA . GLU A 1 86 ? 0.370 -10.772 8.775 1.00 85.75 86 GLU A CA 1
ATOM 686 C C . GLU A 1 86 ? -0.075 -9.963 10.002 1.00 85.75 86 GLU A C 1
ATOM 688 O O . GLU A 1 86 ? 0.253 -8.788 10.186 1.00 85.75 86 GLU A O 1
ATOM 693 N N . SER A 1 87 ? -0.854 -10.679 10.807 1.00 72.50 87 SER A N 1
ATOM 694 C CA . SER A 1 87 ? -1.261 -10.461 12.190 1.00 72.50 87 SER A CA 1
ATOM 695 C C . SER A 1 87 ? -0.277 -10.750 13.329 1.00 72.50 87 SER A C 1
ATOM 697 O O . SER A 1 87 ? -0.005 -11.933 13.480 1.00 72.50 87 SER A O 1
ATOM 699 N N . PRO A 1 88 ? 0.134 -9.856 14.257 1.00 59.97 88 PRO A N 1
ATOM 700 C CA . PRO A 1 88 ? 0.519 -10.326 15.594 1.00 59.97 88 PRO A CA 1
ATOM 701 C C . PRO A 1 88 ? -0.697 -10.816 16.420 1.00 59.97 88 PRO A C 1
ATOM 703 O O . PRO A 1 88 ? -0.525 -11.280 17.543 1.00 59.97 88 PRO A O 1
ATOM 706 N N . PHE A 1 89 ? -1.919 -10.738 15.868 1.00 59.50 89 PHE A N 1
ATOM 707 C CA . PHE A 1 89 ? -3.221 -10.992 16.510 1.00 59.50 89 PHE A CA 1
ATOM 708 C C . PHE A 1 89 ? -3.512 -12.452 16.922 1.00 59.50 89 PHE A C 1
ATOM 710 O O . PHE A 1 89 ? -4.656 -12.755 17.242 1.00 59.50 89 PHE A O 1
ATOM 717 N N . ASP A 1 90 ? -2.512 -13.336 16.976 1.00 50.00 90 ASP A N 1
ATOM 718 C CA . ASP A 1 90 ? -2.658 -14.663 17.604 1.00 50.00 90 ASP A CA 1
ATOM 719 C C . ASP A 1 90 ? -2.496 -14.617 19.139 1.00 50.00 90 ASP A C 1
ATOM 721 O O . ASP A 1 90 ? -2.564 -15.652 19.801 1.00 50.00 90 ASP A O 1
ATOM 725 N N . LYS A 1 91 ? -2.261 -13.438 19.744 1.00 40.03 91 LYS A N 1
ATOM 726 C CA . LYS A 1 91 ? -2.110 -13.289 21.202 1.00 40.03 91 LYS A CA 1
ATOM 727 C C . LYS A 1 91 ? -2.909 -12.099 21.748 1.00 40.03 91 LYS A C 1
ATOM 729 O O . LYS A 1 91 ? -2.718 -10.961 21.337 1.00 40.03 91 LYS A O 1
ATOM 734 N N . GLU A 1 92 ? -3.789 -12.408 22.696 1.00 37.31 92 GLU A N 1
ATOM 735 C CA . GLU A 1 92 ? -4.763 -11.590 23.442 1.00 37.31 92 GLU A CA 1
ATOM 736 C C . GLU A 1 92 ? -4.209 -10.364 24.217 1.00 37.31 92 GLU A C 1
ATOM 738 O O . GLU A 1 92 ? -4.516 -10.185 25.394 1.00 37.31 92 GLU A O 1
ATOM 743 N N . GLN A 1 93 ? -3.404 -9.474 23.624 1.00 38.69 93 GLN A N 1
ATOM 744 C CA . GLN A 1 93 ? -2.990 -8.234 24.312 1.00 38.69 93 GLN A CA 1
ATOM 745 C C . GLN A 1 93 ? -3.153 -6.991 23.424 1.00 38.69 93 GLN A C 1
ATOM 747 O O . GLN A 1 93 ? -2.407 -6.740 22.484 1.00 38.69 93 GLN A O 1
ATOM 7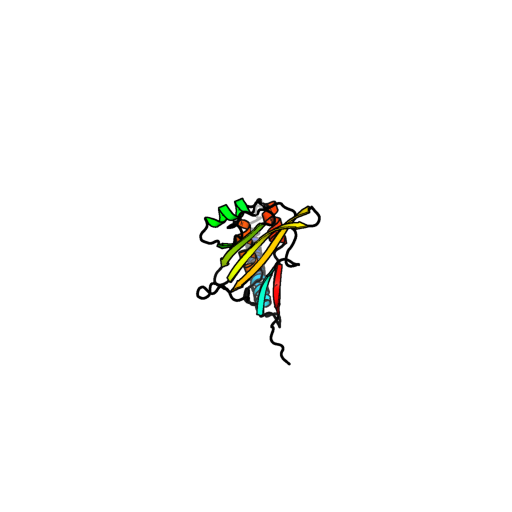52 N N . PHE A 1 94 ? -4.195 -6.223 23.749 1.00 48.12 94 PHE A N 1
ATOM 753 C CA . PHE A 1 94 ? -4.821 -5.152 22.966 1.00 48.12 94 PHE A CA 1
ATOM 754 C C . PHE A 1 94 ? -4.232 -3.745 23.186 1.00 48.12 94 PHE A C 1
ATOM 756 O O . PHE A 1 94 ? -4.965 -2.757 23.162 1.00 48.12 94 PHE A O 1
ATOM 763 N N . THR A 1 95 ? -2.928 -3.602 23.413 1.00 46.34 95 THR A N 1
ATOM 764 C CA . THR A 1 95 ? -2.346 -2.272 23.685 1.00 46.34 95 THR A CA 1
ATOM 765 C C . THR A 1 95 ? -1.698 -1.610 22.466 1.00 46.34 95 THR A C 1
ATOM 767 O O . THR A 1 95 ? -1.788 -0.390 22.347 1.00 46.34 95 THR A O 1
ATOM 770 N N . GLU A 1 96 ? -1.157 -2.369 21.504 1.00 53.69 96 GLU A N 1
ATOM 771 C CA . GLU A 1 96 ? -0.493 -1.834 20.297 1.00 53.69 96 GLU A CA 1
ATOM 772 C C . GLU A 1 96 ? -0.687 -2.785 19.099 1.00 53.69 96 GLU A C 1
ATOM 774 O O . GLU A 1 96 ? 0.002 -3.792 18.950 1.00 53.69 96 GLU A O 1
ATOM 779 N N . GLY A 1 97 ? -1.686 -2.516 18.255 1.00 67.75 97 GLY A N 1
ATOM 780 C CA . GLY A 1 97 ? -2.022 -3.385 17.121 1.00 67.75 97 GLY A CA 1
ATOM 781 C C . GLY A 1 97 ? -1.253 -3.006 15.859 1.00 67.75 97 GLY A C 1
ATOM 782 O O . GLY A 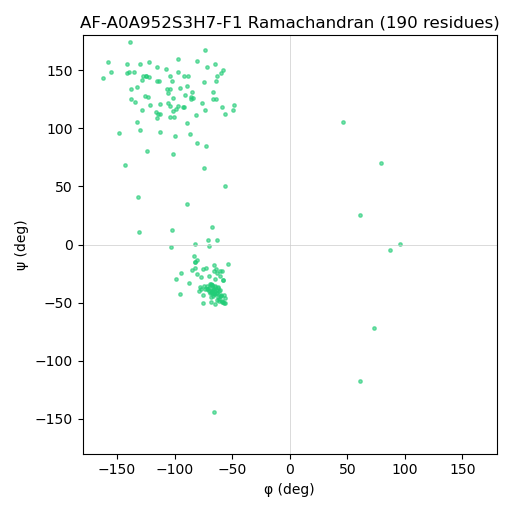1 97 ? -1.185 -1.829 15.521 1.00 67.75 97 GLY A O 1
ATOM 783 N N . SER A 1 98 ? -0.726 -3.985 15.121 1.00 83.75 98 SER A N 1
ATOM 784 C CA . SER A 1 98 ? -0.243 -3.772 13.749 1.00 83.75 98 SER A CA 1
ATOM 785 C C . SER A 1 98 ? -0.862 -4.780 12.788 1.00 83.75 98 SER A C 1
ATOM 787 O O . SER A 1 98 ? -1.124 -5.923 13.156 1.00 83.75 98 SER A O 1
ATOM 789 N N . LEU A 1 99 ? -1.125 -4.348 11.562 1.00 89.19 99 LEU A N 1
ATOM 790 C CA . LEU A 1 9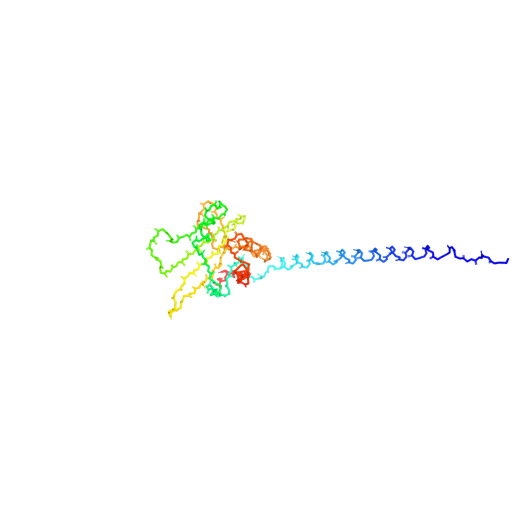9 ? -1.691 -5.148 10.487 1.00 89.19 99 LEU A CA 1
ATOM 791 C C . LEU A 1 99 ? -0.808 -4.992 9.258 1.00 89.19 99 LEU A C 1
ATOM 793 O O . LEU A 1 99 ? -0.703 -3.901 8.705 1.00 89.19 99 LEU A O 1
ATOM 797 N N . ASN A 1 100 ? -0.184 -6.082 8.820 1.00 90.88 100 ASN A N 1
ATOM 798 C CA . ASN A 1 100 ? 0.564 -6.099 7.570 1.00 90.88 100 ASN A CA 1
ATOM 799 C C . ASN A 1 100 ? -0.281 -6.762 6.482 1.00 90.88 100 ASN A C 1
ATOM 801 O O . ASN A 1 100 ? -0.553 -7.958 6.534 1.00 90.88 100 ASN A O 1
ATOM 805 N N . ILE A 1 101 ? -0.653 -5.988 5.473 1.00 93.81 101 ILE A N 1
ATOM 806 C CA . ILE A 1 101 ? -1.422 -6.431 4.313 1.00 93.81 101 ILE A CA 1
ATOM 807 C C . ILE A 1 101 ? -0.450 -6.548 3.152 1.00 93.81 101 ILE A C 1
ATOM 809 O O . ILE A 1 101 ? 0.173 -5.556 2.779 1.00 93.81 101 ILE A O 1
ATOM 813 N N . SER A 1 102 ? -0.293 -7.738 2.579 1.00 93.69 102 SER A N 1
ATOM 814 C CA . SER A 1 102 ? 0.614 -7.949 1.450 1.00 93.69 102 SER A CA 1
ATOM 815 C C . SER A 1 102 ? -0.091 -8.578 0.254 1.00 93.69 102 SER A C 1
ATOM 817 O O . SER A 1 102 ? -0.933 -9.447 0.436 1.00 93.69 102 SER A O 1
ATOM 819 N N . ARG A 1 103 ? 0.301 -8.202 -0.965 1.00 93.75 103 ARG A N 1
ATOM 820 C CA . ARG A 1 103 ? -0.149 -8.825 -2.224 1.00 93.75 103 ARG A CA 1
ATOM 821 C C . ARG A 1 103 ? 1.021 -8.949 -3.191 1.00 93.75 103 ARG A C 1
ATOM 823 O O . ARG A 1 103 ? 1.951 -8.142 -3.152 1.00 93.75 103 ARG A O 1
ATOM 830 N N . VAL A 1 104 ? 1.013 -9.986 -4.023 1.00 92.12 104 VAL A N 1
ATOM 831 C CA . VAL A 1 104 ? 2.069 -10.233 -5.013 1.00 92.12 104 VAL A CA 1
ATOM 832 C C . VAL A 1 104 ? 1.593 -9.791 -6.393 1.00 92.12 104 VAL A C 1
ATOM 834 O O . VAL A 1 104 ? 0.565 -10.257 -6.872 1.00 92.12 104 VAL A O 1
ATOM 837 N N . PHE A 1 105 ? 2.372 -8.932 -7.051 1.00 91.44 105 PHE A N 1
ATOM 838 C CA . PHE A 1 105 ? 2.183 -8.549 -8.447 1.00 91.44 105 PHE A CA 1
ATOM 839 C C . PHE A 1 105 ? 3.388 -9.025 -9.260 1.00 91.44 105 PHE A C 1
ATOM 841 O O . PHE A 1 105 ? 4.500 -8.513 -9.122 1.00 91.44 105 PHE A O 1
ATOM 848 N N . GLY A 1 106 ? 3.185 -10.043 -10.099 1.00 88.62 106 GLY A N 1
ATOM 849 C CA . GLY A 1 106 ? 4.284 -10.697 -10.809 1.00 88.62 106 GLY A CA 1
ATOM 850 C C . GLY A 1 106 ? 5.284 -11.320 -9.831 1.00 88.62 106 GLY A C 1
ATOM 851 O O . GLY A 1 106 ? 4.933 -12.215 -9.070 1.00 88.62 106 GLY A O 1
ATOM 852 N N . SER A 1 107 ? 6.530 -10.845 -9.845 1.00 86.62 107 SER A N 1
ATOM 853 C CA . SER A 1 107 ? 7.602 -11.313 -8.957 1.00 86.62 107 SER A CA 1
ATOM 854 C C . SER A 1 107 ? 7.884 -10.370 -7.784 1.00 86.62 107 SER A C 1
ATOM 856 O O . SER A 1 107 ? 8.924 -10.505 -7.144 1.00 86.62 107 SER A O 1
ATOM 858 N N . VAL A 1 108 ? 7.021 -9.388 -7.507 1.00 90.25 108 VAL A N 1
ATOM 859 C CA . VAL A 1 108 ? 7.230 -8.402 -6.437 1.00 90.25 108 VAL A CA 1
ATOM 860 C C . VAL A 1 108 ? 6.057 -8.437 -5.468 1.00 90.25 108 VAL A C 1
ATOM 862 O O . VAL A 1 108 ? 4.896 -8.327 -5.860 1.00 90.25 108 VAL A O 1
ATOM 865 N N . LYS A 1 109 ? 6.359 -8.586 -4.179 1.00 92.19 109 LYS A N 1
ATOM 866 C CA . LYS A 1 109 ? 5.379 -8.466 -3.103 1.00 92.19 109 LYS A CA 1
ATOM 867 C C . LYS A 1 109 ? 5.350 -7.024 -2.619 1.00 92.19 109 LYS A C 1
ATOM 869 O O . LYS A 1 109 ? 6.388 -6.465 -2.275 1.00 92.19 109 LYS A O 1
ATOM 874 N N . TYR A 1 110 ? 4.157 -6.459 -2.560 1.00 93.62 110 TYR A N 1
ATOM 875 C CA . TYR A 1 110 ? 3.866 -5.143 -2.012 1.00 93.62 110 TYR A CA 1
ATOM 876 C C . TYR A 1 110 ? 3.214 -5.311 -0.646 1.00 93.62 110 TYR A C 1
ATOM 878 O O . TYR A 1 110 ? 2.471 -6.269 -0.432 1.00 93.62 110 TYR A O 1
ATOM 886 N N . ARG A 1 111 ? 3.512 -4.401 0.280 1.00 92.75 111 ARG A N 1
ATOM 887 C CA . ARG A 1 111 ? 3.040 -4.446 1.662 1.00 92.75 111 ARG A CA 1
ATOM 888 C C . ARG A 1 111 ? 2.607 -3.065 2.140 1.00 92.75 111 ARG A C 1
ATOM 890 O O . ARG A 1 111 ? 3.358 -2.096 2.017 1.00 92.75 111 ARG A O 1
ATOM 897 N N . VAL A 1 112 ? 1.442 -3.037 2.776 1.00 93.94 112 VAL A N 1
ATOM 898 C CA . VAL A 1 112 ? 0.912 -1.930 3.571 1.00 93.94 112 VAL A CA 1
ATOM 899 C C . VAL A 1 112 ? 0.872 -2.376 5.029 1.00 93.94 112 VAL A C 1
ATOM 901 O O . VAL A 1 112 ? 0.135 -3.291 5.382 1.00 93.94 112 VAL A O 1
ATOM 904 N N . GLY A 1 113 ? 1.708 -1.771 5.866 1.00 92.06 113 GLY A N 1
ATOM 905 C CA . GLY A 1 113 ? 1.688 -1.948 7.314 1.00 92.06 113 GLY A CA 1
ATOM 906 C C . GLY A 1 113 ? 0.906 -0.813 7.960 1.00 92.06 113 GLY A C 1
ATOM 907 O O . GLY A 1 113 ? 1.303 0.339 7.822 1.00 92.06 113 GLY A O 1
ATOM 908 N N . LEU A 1 114 ? -0.179 -1.129 8.659 1.00 92.25 114 LEU A N 1
ATOM 909 C CA . LEU A 1 114 ? -0.951 -0.186 9.467 1.00 92.25 114 LEU A CA 1
ATOM 910 C C . LEU A 1 114 ? -0.682 -0.460 10.946 1.00 92.25 114 LEU A C 1
ATOM 912 O O . LEU A 1 114 ? -0.703 -1.613 11.370 1.00 92.25 114 LEU A O 1
ATOM 916 N N . GLY A 1 115 ? -0.429 0.577 11.736 1.00 89.12 115 GLY A N 1
ATOM 917 C CA . GLY A 1 115 ? -0.151 0.462 13.168 1.00 89.12 115 GLY A CA 1
ATOM 918 C C . GLY A 1 115 ? -1.039 1.381 13.992 1.00 89.12 115 GLY A C 1
ATOM 919 O O . GLY A 1 115 ? -1.286 2.513 13.594 1.00 89.12 115 GLY A O 1
ATOM 920 N N . LYS A 1 116 ? -1.502 0.916 15.152 1.00 87.88 116 LYS A N 1
ATOM 921 C CA . LYS A 1 116 ? -2.118 1.741 16.192 1.00 87.88 116 LYS A CA 1
ATOM 922 C C . LYS A 1 116 ? -1.124 1.884 17.337 1.00 87.88 116 LYS A C 1
ATOM 924 O O . LYS A 1 116 ? -0.713 0.890 17.929 1.00 87.88 116 LYS A O 1
ATOM 929 N N . HIS A 1 117 ? -0.775 3.121 17.651 1.00 83.50 117 HIS A N 1
ATOM 930 C CA . HIS A 1 117 ? 0.242 3.468 18.633 1.00 83.50 117 HIS A CA 1
ATOM 931 C C . HIS A 1 117 ? -0.337 4.358 19.729 1.00 83.50 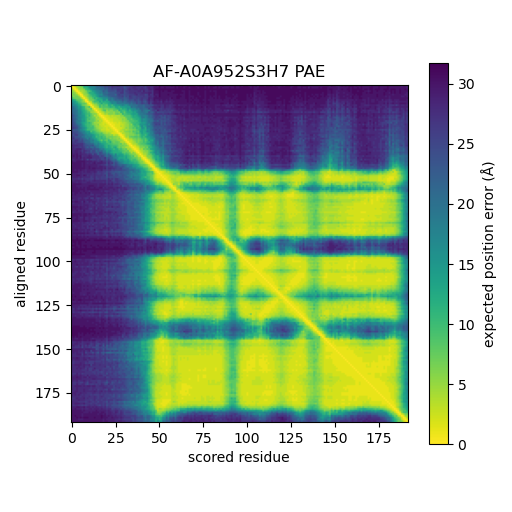117 HIS A C 1
ATOM 933 O O . HIS A 1 117 ? -1.330 5.060 19.517 1.00 83.50 117 HIS A O 1
ATOM 939 N N . ILE A 1 118 ? 0.319 4.347 20.888 1.00 80.06 118 ILE A N 1
ATOM 940 C CA . ILE A 1 118 ? 0.045 5.249 22.005 1.00 80.06 118 ILE A CA 1
ATOM 941 C C . ILE A 1 118 ? 1.336 6.011 22.299 1.00 80.06 118 ILE A C 1
ATOM 943 O O . ILE A 1 118 ? 2.358 5.404 22.599 1.00 80.06 118 ILE A O 1
ATOM 947 N N . SER A 1 119 ? 1.318 7.338 22.197 1.00 78.44 119 SER A N 1
ATOM 948 C CA . SER A 1 119 ? 2.469 8.177 22.555 1.00 78.44 119 SER A CA 1
ATOM 949 C C . SER A 1 119 ? 1.996 9.397 23.322 1.00 78.44 119 SER A C 1
ATOM 951 O O . SER A 1 119 ? 1.135 10.130 22.846 1.00 78.44 119 SER A O 1
ATOM 953 N N . GLY A 1 120 ? 2.548 9.616 24.517 1.00 75.56 120 GLY A N 1
ATOM 954 C CA . GLY A 1 120 ? 2.205 10.781 25.341 1.00 75.56 120 GLY A CA 1
ATOM 955 C C . GLY A 1 120 ? 0.728 10.861 25.752 1.00 75.56 120 GLY A C 1
ATOM 956 O O . GLY A 1 120 ? 0.230 11.956 25.976 1.00 75.56 120 GLY A O 1
ATOM 957 N N . GLY A 1 121 ? 0.020 9.728 25.823 1.00 78.06 121 GLY A N 1
ATOM 958 C CA . GLY A 1 121 ? -1.417 9.675 26.128 1.00 78.06 121 GLY A CA 1
ATOM 959 C C . GLY A 1 121 ? -2.340 9.827 24.914 1.00 78.06 121 GLY A C 1
ATOM 960 O O . GLY A 1 121 ? -3.546 9.646 25.051 1.00 78.06 121 GLY A O 1
ATOM 961 N N . GLU A 1 122 ? -1.799 10.092 23.721 1.00 79.69 122 GLU A N 1
ATOM 962 C CA . GLU A 1 122 ? -2.574 10.128 22.481 1.00 79.69 122 GLU A CA 1
ATOM 963 C C . GLU A 1 122 ? -2.525 8.791 21.742 1.00 79.69 122 GLU A C 1
ATOM 965 O O . GLU A 1 122 ? -1.453 8.215 21.533 1.00 79.69 122 GLU A O 1
ATOM 970 N N . HIS A 1 123 ? -3.689 8.340 21.272 1.00 83.88 123 HIS A N 1
ATOM 971 C CA . HIS A 1 123 ? -3.789 7.256 20.301 1.00 83.88 123 HIS A CA 1
ATOM 972 C C . HIS A 1 123 ? -3.631 7.813 18.887 1.00 83.88 123 HIS A C 1
ATOM 974 O O . HIS A 1 123 ? -4.317 8.764 18.510 1.00 83.88 123 HIS A O 1
ATOM 980 N N . TYR A 1 124 ? -2.774 7.195 18.080 1.00 87.06 124 TYR A N 1
ATOM 981 C CA . TYR A 1 124 ? -2.638 7.550 16.672 1.00 87.06 124 TYR A CA 1
ATOM 982 C C . TYR A 1 124 ? -2.430 6.326 15.792 1.00 87.06 124 TYR A C 1
ATOM 984 O O . TYR A 1 124 ? -1.933 5.291 16.238 1.00 87.06 124 TYR A O 1
ATOM 992 N N . PHE A 1 125 ? -2.807 6.468 14.526 1.00 90.31 125 PHE A N 1
ATOM 993 C CA . PHE A 1 125 ? -2.538 5.468 13.508 1.00 90.31 125 PHE A CA 1
ATOM 994 C C . PHE A 1 125 ? -1.293 5.839 12.717 1.00 90.31 125 PHE A C 1
ATOM 996 O O . PHE A 1 125 ? -0.996 7.020 12.534 1.00 90.31 125 PHE A O 1
ATOM 1003 N N . SER A 1 126 ? -0.559 4.835 12.257 1.00 90.69 126 SER A N 1
ATOM 1004 C CA . SER A 1 126 ? 0.575 5.003 11.365 1.00 90.69 126 SER A CA 1
ATOM 1005 C C . SER A 1 126 ? 0.479 4.073 10.165 1.00 90.69 126 SER A C 1
ATOM 1007 O O . SER A 1 126 ? -0.166 3.023 10.222 1.00 90.69 126 SER A O 1
ATOM 1009 N N . VAL A 1 127 ? 1.137 4.465 9.079 1.00 92.50 127 VAL A N 1
ATOM 1010 C CA . VAL A 1 127 ? 1.315 3.638 7.891 1.00 92.50 127 VAL A CA 1
ATOM 1011 C C . VAL A 1 127 ? 2.792 3.501 7.543 1.00 92.50 127 VAL A C 1
ATOM 1013 O O . VAL A 1 127 ? 3.582 4.439 7.676 1.00 92.50 127 VAL A O 1
ATOM 1016 N N . ARG A 1 128 ? 3.142 2.319 7.040 1.00 90.69 128 ARG A N 1
ATOM 1017 C CA . ARG A 1 128 ? 4.409 2.009 6.394 1.00 90.69 128 ARG A CA 1
ATOM 1018 C C . ARG A 1 128 ? 4.153 1.267 5.090 1.00 90.69 128 ARG A C 1
ATOM 1020 O O . ARG A 1 128 ? 3.403 0.294 5.061 1.00 90.69 128 ARG A O 1
ATOM 1027 N N . PHE A 1 129 ? 4.853 1.661 4.034 1.00 89.94 129 PHE A N 1
ATOM 1028 C CA . PHE A 1 129 ? 4.865 0.928 2.772 1.00 89.94 129 PHE A CA 1
ATOM 1029 C C . PHE A 1 129 ? 6.192 0.207 2.567 1.00 89.94 129 PHE A C 1
ATOM 1031 O O . PHE A 1 129 ? 7.228 0.620 3.085 1.00 89.94 129 PHE A O 1
ATOM 1038 N N . SER A 1 130 ? 6.143 -0.910 1.848 1.00 88.56 130 SER A N 1
ATOM 1039 C CA . SER A 1 130 ? 7.339 -1.579 1.338 1.00 88.56 130 SER A CA 1
ATOM 1040 C C . SER A 1 130 ? 6.993 -2.466 0.151 1.00 88.56 130 SER A C 1
ATOM 1042 O O . SER A 1 130 ? 5.860 -2.924 0.002 1.00 88.56 130 SER A O 1
ATOM 1044 N N . ASN A 1 131 ? 7.984 -2.742 -0.683 1.00 87.81 131 ASN A N 1
ATOM 1045 C CA . ASN A 1 131 ? 7.925 -3.763 -1.719 1.00 87.81 131 ASN A CA 1
ATOM 1046 C C . ASN A 1 131 ? 9.273 -4.480 -1.810 1.00 87.81 131 ASN A C 1
ATOM 1048 O O . ASN A 1 131 ? 10.330 -3.899 -1.558 1.00 87.81 131 ASN A O 1
ATOM 1052 N N . TYR A 1 132 ? 9.231 -5.758 -2.156 1.00 86.94 132 TYR A N 1
ATOM 1053 C CA . TYR A 1 132 ? 10.413 -6.604 -2.227 1.00 86.94 132 TYR A CA 1
ATOM 1054 C C . TYR A 1 132 ? 10.183 -7.762 -3.195 1.00 86.94 132 TYR A C 1
ATOM 1056 O O . TYR A 1 132 ? 9.061 -8.241 -3.370 1.00 86.94 132 TYR A O 1
ATOM 1064 N N . THR A 1 133 ? 11.252 -8.204 -3.845 1.00 82.12 133 THR A N 1
ATOM 1065 C CA . THR A 1 133 ? 11.227 -9.294 -4.813 1.00 82.12 133 THR A CA 1
ATOM 1066 C C . THR A 1 133 ? 10.821 -10.564 -4.084 1.00 82.12 133 THR A C 1
ATOM 1068 O O . THR A 1 133 ? 11.405 -10.951 -3.071 1.00 82.12 133 THR A O 1
ATOM 1071 N N . TYR A 1 134 ? 9.777 -11.200 -4.589 1.00 75.12 134 TYR A N 1
ATOM 1072 C CA . TYR A 1 134 ? 9.171 -12.380 -4.011 1.00 75.12 134 TYR A CA 1
ATOM 1073 C C . TYR A 1 134 ? 9.659 -13.616 -4.761 1.00 75.12 134 TYR A C 1
ATOM 1075 O O . TYR A 1 134 ? 9.302 -13.836 -5.917 1.00 75.12 134 TYR A O 1
ATOM 1083 N N . ASP A 1 135 ? 10.485 -14.424 -4.098 1.00 69.69 135 ASP A N 1
ATOM 1084 C CA . ASP A 1 135 ? 10.865 -15.740 -4.597 1.00 69.69 135 ASP A CA 1
ATOM 1085 C C . ASP A 1 135 ? 9.888 -16.783 -4.045 1.00 69.69 135 ASP A C 1
ATOM 1087 O O . ASP A 1 135 ? 9.786 -16.998 -2.840 1.00 69.69 135 ASP A O 1
ATOM 1091 N N . THR A 1 136 ? 9.164 -17.466 -4.928 1.00 60.81 136 THR A N 1
ATOM 1092 C CA . THR A 1 136 ? 8.233 -18.534 -4.530 1.00 60.81 136 THR A CA 1
ATOM 1093 C C . THR A 1 136 ? 8.945 -19.732 -3.890 1.00 60.81 136 THR A C 1
ATOM 1095 O O . THR A 1 136 ? 8.322 -20.473 -3.130 1.00 60.81 136 THR A O 1
ATOM 1098 N N . LYS A 1 137 ? 10.252 -19.907 -4.140 1.00 58.59 137 LYS A N 1
ATOM 1099 C CA . LYS A 1 137 ? 11.081 -20.973 -3.555 1.00 58.59 137 LYS A CA 1
ATOM 1100 C C . LYS A 1 137 ? 11.636 -20.614 -2.177 1.00 58.59 137 LYS A C 1
ATOM 1102 O O . LYS A 1 137 ? 11.944 -21.513 -1.401 1.00 58.59 137 LYS A O 1
ATOM 1107 N N . ASN A 1 138 ? 11.721 -19.325 -1.851 1.00 54.91 138 ASN A N 1
ATOM 1108 C CA . ASN A 1 138 ? 12.181 -18.815 -0.565 1.00 54.91 138 ASN A CA 1
ATOM 1109 C C . ASN A 1 138 ? 11.155 -17.802 -0.053 1.00 54.91 138 ASN A C 1
ATOM 1111 O O . ASN A 1 138 ? 11.176 -16.634 -0.429 1.00 54.91 138 ASN A O 1
ATOM 1115 N N . ARG A 1 139 ? 10.257 -18.241 0.845 1.00 53.66 139 ARG A N 1
ATOM 1116 C CA . ARG A 1 139 ? 9.162 -17.412 1.402 1.00 53.66 139 ARG A CA 1
ATOM 1117 C C . ARG A 1 139 ? 9.635 -16.079 2.015 1.00 53.66 139 ARG A C 1
ATOM 1119 O O . ARG A 1 139 ? 8.827 -15.167 2.188 1.00 53.66 139 ARG A O 1
ATOM 1126 N N . ASN A 1 140 ? 10.933 -15.962 2.288 1.00 55.16 140 ASN A N 1
ATOM 1127 C CA . ASN A 1 140 ? 11.627 -14.721 2.598 1.00 55.16 140 ASN A CA 1
ATOM 1128 C C . ASN A 1 140 ? 12.083 -14.055 1.291 1.00 55.16 140 ASN A C 1
ATOM 1130 O O . ASN A 1 140 ? 13.138 -14.387 0.754 1.00 55.16 140 ASN A O 1
ATOM 1134 N N . GLY A 1 141 ? 11.279 -13.125 0.775 1.00 55.56 141 GLY A N 1
ATOM 1135 C CA . GLY A 1 141 ? 11.648 -12.357 -0.413 1.00 55.56 141 GLY A CA 1
ATOM 1136 C C . GLY A 1 141 ? 12.967 -11.593 -0.231 1.00 55.56 141 GLY A C 1
ATOM 1137 O O . GLY A 1 141 ? 13.334 -11.208 0.883 1.00 55.56 141 GLY A O 1
ATOM 1138 N N . SER A 1 142 ? 13.704 -11.379 -1.320 1.00 60.50 142 SER A N 1
ATOM 1139 C CA . SER A 1 142 ? 14.926 -10.577 -1.290 1.00 60.50 142 SER A CA 1
ATOM 1140 C C . SER A 1 142 ? 14.557 -9.095 -1.177 1.00 60.50 142 SER A C 1
ATOM 1142 O O . SER A 1 142 ? 13.609 -8.636 -1.808 1.00 60.50 142 SER A O 1
ATOM 1144 N N . ARG A 1 143 ? 15.299 -8.318 -0.371 1.00 63.62 143 ARG A N 1
ATOM 1145 C CA . ARG A 1 143 ? 15.010 -6.892 -0.059 1.00 63.62 143 ARG A CA 1
ATOM 1146 C C . ARG A 1 143 ? 15.062 -5.941 -1.264 1.00 63.62 143 ARG A C 1
ATOM 1148 O O . ARG A 1 143 ? 14.961 -4.728 -1.111 1.00 63.62 143 ARG A O 1
ATOM 1155 N N . HIS A 1 144 ? 15.266 -6.480 -2.450 1.00 68.69 144 HIS A N 1
ATOM 1156 C CA . HIS A 1 144 ? 15.340 -5.746 -3.691 1.00 68.69 144 HIS A CA 1
ATOM 1157 C C . HIS A 1 144 ? 13.910 -5.488 -4.160 1.00 68.69 144 HIS A C 1
ATOM 1159 O O . HIS A 1 144 ? 13.199 -6.439 -4.450 1.00 68.69 144 HIS A O 1
ATOM 1165 N N . GLY A 1 145 ? 13.451 -4.235 -4.146 1.00 78.56 145 GLY A N 1
ATOM 1166 C CA . GLY A 1 145 ? 12.116 -3.854 -4.619 1.00 78.56 145 GLY A CA 1
ATOM 1167 C C . GLY A 1 145 ? 11.931 -4.064 -6.128 1.00 78.56 145 GLY A C 1
ATOM 1168 O O . GLY A 1 145 ? 12.473 -4.984 -6.733 1.00 78.56 145 GLY A O 1
ATOM 1169 N N . GLU A 1 146 ? 11.181 -3.173 -6.760 1.00 89.00 146 GLU A N 1
ATOM 1170 C CA . GLU A 1 146 ? 11.018 -3.148 -8.215 1.00 89.00 146 GLU A CA 1
ATOM 1171 C C . GLU A 1 146 ? 12.346 -2.838 -8.920 1.00 89.00 146 GLU A C 1
ATOM 1173 O O . GLU A 1 146 ? 13.234 -2.201 -8.349 1.00 89.00 146 GLU A O 1
ATOM 1178 N N . SER A 1 147 ? 12.501 -3.265 -10.175 1.00 87.12 147 SER A N 1
ATOM 1179 C CA . SER A 1 147 ? 13.670 -2.884 -10.980 1.00 87.12 147 SER A CA 1
ATOM 1180 C C . SER A 1 147 ? 13.742 -1.361 -11.134 1.00 87.12 147 SER A C 1
ATOM 1182 O O . SER A 1 147 ? 12.714 -0.696 -11.266 1.00 87.12 147 SER A O 1
ATOM 1184 N N . SER A 1 148 ? 14.946 -0.788 -11.220 1.00 85.50 148 SER A N 1
ATOM 1185 C CA . SER A 1 148 ? 15.103 0.630 -11.576 1.00 85.50 148 SER A CA 1
ATOM 1186 C C . SER A 1 148 ? 14.500 0.998 -12.934 1.00 85.50 148 SER A C 1
ATOM 1188 O O . SER A 1 148 ? 14.133 2.153 -13.148 1.00 85.50 148 SER A O 1
ATOM 1190 N N . THR A 1 149 ? 14.335 0.013 -13.822 1.00 85.62 149 THR A N 1
ATOM 1191 C CA . THR A 1 149 ? 13.669 0.175 -15.123 1.00 85.62 149 THR A CA 1
ATOM 1192 C C . THR A 1 149 ? 12.140 0.139 -15.041 1.00 85.62 149 THR A C 1
ATOM 1194 O O . THR A 1 149 ? 11.479 0.550 -15.992 1.00 85.62 149 THR A O 1
ATOM 1197 N N . THR A 1 150 ? 11.554 -0.299 -13.918 1.00 87.94 150 THR A N 1
ATOM 1198 C CA . THR A 1 150 ? 10.099 -0.276 -13.731 1.00 87.94 150 THR A CA 1
ATOM 1199 C C . THR A 1 150 ? 9.621 1.184 -13.672 1.00 87.94 150 THR A C 1
ATOM 1201 O O . THR A 1 150 ? 10.125 1.960 -12.848 1.00 87.94 150 THR A O 1
ATOM 1204 N N . PRO A 1 151 ? 8.656 1.603 -14.512 1.00 88.44 151 PRO A N 1
ATOM 1205 C CA . PRO A 1 151 ? 8.110 2.959 -14.465 1.00 88.44 151 PRO A CA 1
ATOM 1206 C C . PRO A 1 151 ? 7.388 3.248 -13.144 1.00 88.44 151 PRO A C 1
ATOM 1208 O O . PRO A 1 151 ? 6.651 2.395 -12.655 1.00 88.44 151 PRO A O 1
ATOM 1211 N N . ASN A 1 152 ? 7.537 4.460 -12.595 1.00 89.94 152 ASN A N 1
ATOM 1212 C CA . ASN A 1 152 ? 6.942 4.824 -11.299 1.00 89.94 152 ASN A CA 1
ATOM 1213 C C . ASN A 1 152 ? 5.417 4.636 -11.278 1.00 89.94 152 ASN A C 1
ATOM 1215 O O . ASN A 1 152 ? 4.902 4.021 -10.351 1.00 89.94 152 ASN A O 1
ATOM 1219 N N . HIS A 1 153 ? 4.722 5.043 -12.345 1.00 90.69 153 HIS A N 1
ATOM 1220 C CA . HIS A 1 153 ? 3.266 4.905 -12.449 1.00 90.69 153 HIS A CA 1
ATOM 1221 C C . HIS A 1 153 ? 2.784 3.450 -12.314 1.00 90.69 153 HIS A C 1
ATOM 1223 O O . HIS A 1 153 ? 1.698 3.208 -11.800 1.00 90.69 153 HIS A O 1
ATOM 1229 N N . ARG A 1 154 ? 3.585 2.460 -12.739 1.00 92.56 154 ARG A N 1
ATOM 1230 C CA . ARG A 1 154 ? 3.244 1.037 -12.583 1.00 92.56 154 ARG A CA 1
ATOM 1231 C C . ARG A 1 154 ? 3.356 0.597 -11.125 1.00 92.56 154 ARG A C 1
ATOM 1233 O O . ARG A 1 154 ? 2.544 -0.186 -10.644 1.00 92.56 154 ARG A O 1
ATOM 1240 N N . ILE A 1 155 ? 4.362 1.113 -10.424 1.00 93.62 155 ILE A N 1
ATOM 1241 C CA . ILE A 1 155 ? 4.581 0.840 -9.003 1.00 93.62 155 ILE A CA 1
ATOM 1242 C C . ILE A 1 155 ? 3.461 1.483 -8.169 1.00 93.62 155 ILE A C 1
ATOM 1244 O O . ILE A 1 155 ? 2.895 0.822 -7.299 1.00 93.62 155 ILE A O 1
ATOM 1248 N N . GLU A 1 156 ? 3.108 2.734 -8.475 1.00 94.38 156 GLU A N 1
ATOM 1249 C CA . GLU A 1 156 ? 1.952 3.441 -7.908 1.00 94.38 156 GLU A CA 1
ATOM 1250 C C . GLU A 1 156 ? 0.653 2.685 -8.170 1.00 94.38 156 GLU A C 1
ATOM 1252 O O . GLU A 1 156 ? -0.091 2.425 -7.232 1.00 94.38 156 GLU A O 1
ATOM 1257 N N . GLN A 1 157 ? 0.404 2.265 -9.414 1.00 95.62 157 GLN A N 1
ATOM 1258 C CA . GLN A 1 157 ? -0.801 1.526 -9.782 1.00 95.62 157 GLN A CA 1
ATOM 1259 C C . GLN A 1 157 ? -0.970 0.251 -8.947 1.00 95.62 157 GLN A C 1
ATOM 1261 O O . GLN A 1 157 ? -2.057 0.017 -8.421 1.00 95.62 157 GLN A O 1
ATOM 1266 N N . ASN A 1 158 ? 0.094 -0.537 -8.771 1.00 95.81 158 ASN A N 1
ATOM 1267 C CA . ASN A 1 158 ? 0.061 -1.740 -7.934 1.00 95.81 158 ASN A CA 1
ATOM 1268 C C . ASN A 1 158 ? -0.301 -1.411 -6.475 1.00 95.81 158 ASN A C 1
ATOM 1270 O O . ASN A 1 158 ? -1.131 -2.090 -5.869 1.00 95.81 158 ASN A O 1
ATOM 1274 N N . MET A 1 159 ? 0.276 -0.341 -5.917 1.00 95.75 159 MET A N 1
ATOM 1275 C CA . MET A 1 159 ? -0.040 0.098 -4.555 1.00 95.75 159 MET A CA 1
ATOM 1276 C C . MET A 1 159 ? -1.478 0.626 -4.441 1.00 95.75 159 MET A C 1
ATOM 1278 O O . MET A 1 159 ? -2.196 0.309 -3.496 1.00 95.75 159 MET A O 1
ATOM 1282 N N . TYR A 1 160 ? -1.930 1.403 -5.422 1.00 97.19 160 TYR A N 1
ATOM 1283 C CA . TYR A 1 160 ? -3.272 1.976 -5.450 1.00 97.19 160 TYR A CA 1
ATOM 1284 C C . TYR A 1 160 ? -4.347 0.912 -5.622 1.00 97.19 160 TYR A C 1
ATOM 1286 O O . TYR A 1 160 ? -5.411 1.047 -5.026 1.00 97.19 160 TYR A O 1
ATOM 1294 N N . MET A 1 161 ? -4.079 -0.151 -6.383 1.00 96.62 161 MET A N 1
ATOM 1295 C CA . MET A 1 161 ? -4.966 -1.311 -6.464 1.00 96.62 161 MET A CA 1
ATOM 1296 C C . MET A 1 161 ? -5.164 -1.946 -5.089 1.00 96.62 161 MET A C 1
ATOM 1298 O O . MET A 1 161 ? -6.308 -2.108 -4.677 1.00 96.62 161 MET A O 1
ATOM 1302 N N . MET A 1 162 ? -4.082 -2.189 -4.337 1.00 96.50 162 MET A N 1
ATOM 1303 C CA . MET A 1 162 ? -4.205 -2.690 -2.964 1.00 96.50 162 MET A CA 1
ATOM 1304 C C . MET A 1 162 ? -5.050 -1.757 -2.095 1.00 96.50 162 MET A C 1
ATOM 1306 O O . MET A 1 162 ? -5.991 -2.209 -1.460 1.00 96.50 162 MET A O 1
ATOM 1310 N N . ILE A 1 163 ? -4.756 -0.452 -2.090 1.00 97.00 163 ILE A N 1
ATOM 1311 C CA . ILE A 1 163 ? -5.494 0.529 -1.274 1.00 97.00 163 ILE A CA 1
ATOM 1312 C C . ILE A 1 163 ? -6.982 0.591 -1.662 1.00 97.00 163 ILE A C 1
ATOM 1314 O O . ILE A 1 163 ? -7.845 0.715 -0.797 1.00 97.00 163 ILE A O 1
ATOM 1318 N N . ASN A 1 164 ? -7.302 0.515 -2.955 1.00 97.25 164 ASN A N 1
ATOM 1319 C CA . ASN A 1 164 ? -8.678 0.607 -3.448 1.00 97.25 164 ASN A CA 1
ATOM 1320 C C . ASN A 1 164 ? -9.542 -0.592 -3.055 1.00 97.25 164 ASN A C 1
ATOM 1322 O O . ASN A 1 164 ? -10.741 -0.412 -2.832 1.00 97.25 164 ASN A O 1
ATOM 1326 N N . GLU A 1 165 ? -8.938 -1.777 -3.004 1.00 95.56 165 GLU A N 1
ATOM 1327 C CA . GLU A 1 165 ? -9.599 -3.040 -2.669 1.00 95.56 165 GLU A CA 1
ATOM 1328 C C . GLU A 1 165 ? -9.739 -3.255 -1.153 1.00 95.56 165 GLU A C 1
ATOM 1330 O O . GLU A 1 165 ? -10.544 -4.077 -0.724 1.00 95.56 165 GLU A O 1
ATOM 1335 N N . MET A 1 166 ? -9.011 -2.496 -0.325 1.00 95.44 166 MET A N 1
ATOM 1336 C CA . MET A 1 166 ? -9.228 -2.511 1.123 1.00 95.44 166 MET A CA 1
ATOM 1337 C C . MET A 1 166 ? -10.640 -1.995 1.471 1.00 95.44 166 MET A C 1
ATOM 1339 O O . MET A 1 166 ? -11.124 -1.050 0.828 1.00 95.44 166 MET A O 1
ATOM 1343 N N . PRO A 1 167 ? -11.284 -2.544 2.523 1.00 95.62 167 PRO A N 1
ATOM 1344 C CA . PRO A 1 167 ? -12.583 -2.089 3.026 1.00 95.62 167 PRO A CA 1
ATOM 1345 C C . PRO A 1 167 ? -12.433 -0.768 3.798 1.00 95.62 167 PRO A C 1
ATOM 1347 O O . PRO A 1 167 ? -12.586 -0.692 5.011 1.00 95.62 167 PRO A O 1
ATOM 1350 N N . LEU A 1 168 ? -12.056 0.278 3.073 1.00 96.00 168 LEU A N 1
ATOM 1351 C CA . LEU A 1 168 ? -11.833 1.629 3.569 1.00 96.00 168 LEU A CA 1
ATOM 1352 C C . LEU A 1 168 ? -12.854 2.577 2.941 1.00 96.00 168 LEU A C 1
ATOM 1354 O O . LEU A 1 168 ? -13.300 2.367 1.808 1.00 96.00 168 LEU A O 1
ATOM 1358 N N . ASN A 1 169 ? -13.170 3.659 3.643 1.00 96.94 169 ASN A N 1
ATOM 1359 C CA . ASN A 1 169 ? -13.910 4.769 3.056 1.00 96.94 169 ASN A CA 1
ATOM 1360 C C . ASN A 1 169 ? -13.017 5.595 2.105 1.00 96.94 169 ASN A C 1
ATOM 1362 O O . ASN A 1 169 ? -11.790 5.458 2.083 1.00 96.94 169 ASN A O 1
ATOM 1366 N N . ASP A 1 170 ? -13.627 6.474 1.310 1.00 97.44 170 ASP A N 1
ATOM 1367 C CA . ASP A 1 170 ? -12.904 7.240 0.286 1.00 97.44 170 ASP A CA 1
ATOM 1368 C C . ASP A 1 170 ? -11.869 8.218 0.866 1.00 97.44 170 ASP A C 1
ATOM 1370 O O . ASP A 1 170 ? -10.834 8.462 0.239 1.00 97.44 170 ASP A O 1
ATOM 1374 N N . ILE A 1 171 ? -12.104 8.740 2.074 1.00 97.56 171 ILE A N 1
ATOM 1375 C CA . ILE A 1 171 ? -11.185 9.660 2.761 1.00 97.56 171 ILE A CA 1
ATOM 1376 C C . ILE A 1 171 ? -9.911 8.912 3.165 1.00 97.56 171 ILE A C 1
ATOM 1378 O O . ILE A 1 171 ? -8.810 9.339 2.821 1.00 97.56 171 ILE A O 1
ATOM 1382 N N . GLN A 1 172 ? -10.055 7.748 3.799 1.00 97.12 172 GLN A N 1
ATOM 1383 C CA . GLN A 1 172 ? -8.948 6.862 4.165 1.00 97.12 172 GLN A CA 1
ATOM 1384 C C . GLN A 1 172 ? -8.158 6.410 2.930 1.00 97.12 172 GLN A C 1
ATOM 1386 O O . GLN A 1 172 ? -6.929 6.452 2.919 1.00 97.12 172 GLN A O 1
ATOM 1391 N N . LYS A 1 173 ? -8.848 6.018 1.847 1.00 97.38 173 LYS A N 1
ATOM 1392 C CA . LYS A 1 173 ? -8.191 5.636 0.584 1.00 97.38 173 LYS A CA 1
ATOM 1393 C C . LYS A 1 173 ? -7.373 6.782 0.008 1.00 97.38 173 LYS A C 1
ATOM 1395 O O . LYS A 1 173 ? -6.256 6.562 -0.455 1.00 97.38 173 LYS A O 1
ATOM 1400 N N . THR A 1 174 ? -7.931 7.988 0.014 1.00 97.25 174 THR A N 1
ATOM 1401 C CA . THR A 1 174 ? -7.247 9.187 -0.480 1.00 97.25 174 THR A CA 1
ATOM 1402 C C . THR A 1 174 ? -6.016 9.485 0.364 1.00 97.25 174 THR A C 1
ATOM 1404 O O . THR A 1 174 ? -4.927 9.618 -0.188 1.00 97.25 174 THR A O 1
ATOM 1407 N N . GLU A 1 175 ? -6.153 9.468 1.691 1.00 96.62 175 GLU A N 1
ATOM 1408 C CA . GLU A 1 175 ? -5.034 9.670 2.606 1.00 96.62 175 GLU A CA 1
ATOM 1409 C C . GLU A 1 175 ? -3.900 8.667 2.361 1.00 96.62 175 GLU A C 1
ATOM 1411 O O . GLU A 1 175 ? -2.755 9.079 2.191 1.00 96.62 175 GLU A O 1
ATOM 1416 N N . LEU A 1 176 ? -4.190 7.364 2.283 1.00 95.56 176 LEU A N 1
ATOM 1417 C CA . LEU A 1 176 ? -3.149 6.361 2.046 1.00 95.56 176 LEU A CA 1
ATOM 1418 C C . LEU A 1 176 ? -2.428 6.577 0.710 1.00 95.56 176 LEU A C 1
ATOM 1420 O O . LEU A 1 176 ? -1.210 6.417 0.651 1.00 95.56 176 LEU A O 1
ATOM 1424 N N . LYS A 1 177 ? -3.148 6.966 -0.350 1.00 95.62 177 LYS A N 1
ATOM 1425 C CA . LYS A 1 177 ? -2.555 7.239 -1.670 1.00 95.62 177 LYS A CA 1
ATOM 1426 C C . LYS A 1 177 ? -1.642 8.461 -1.661 1.00 95.62 177 LYS A C 1
ATOM 1428 O O . LYS A 1 177 ? -0.590 8.407 -2.293 1.00 95.62 177 LYS A O 1
ATOM 1433 N N . GLU A 1 178 ? -2.006 9.519 -0.932 1.00 94.50 178 GLU A N 1
ATOM 1434 C CA . GLU A 1 178 ? -1.172 10.719 -0.746 1.00 94.50 178 GLU A CA 1
ATOM 1435 C C . GLU A 1 178 ? 0.165 10.395 -0.063 1.00 94.50 178 GLU A C 1
ATOM 1437 O O . GLU A 1 178 ? 1.156 11.091 -0.278 1.00 94.50 178 GLU A O 1
ATOM 1442 N N . LYS A 1 179 ? 0.210 9.330 0.749 1.00 93.75 179 LYS A N 1
ATOM 1443 C CA . LYS A 1 179 ? 1.427 8.877 1.437 1.00 93.75 179 LYS A CA 1
ATOM 1444 C C . LYS A 1 179 ? 2.337 7.992 0.583 1.00 93.75 179 LYS A C 1
ATOM 1446 O O . LYS A 1 179 ? 3.443 7.673 1.022 1.00 93.75 179 LYS A O 1
ATOM 1451 N N . VAL A 1 180 ? 1.895 7.545 -0.594 1.00 92.81 180 VAL A N 1
ATOM 1452 C CA . VAL A 1 180 ? 2.691 6.654 -1.449 1.00 92.81 180 VAL A CA 1
ATOM 1453 C C . VAL A 1 180 ? 3.824 7.446 -2.086 1.00 92.81 180 VAL A C 1
ATOM 1455 O O . VAL A 1 180 ? 3.602 8.326 -2.911 1.00 92.81 180 VAL A O 1
ATOM 1458 N N . THR A 1 181 ? 5.057 7.091 -1.734 1.00 90.94 181 THR A N 1
ATOM 1459 C CA . THR A 1 181 ? 6.267 7.655 -2.337 1.00 90.94 181 THR A CA 1
ATOM 1460 C C . THR A 1 181 ? 7.112 6.544 -2.947 1.00 90.94 181 THR A C 1
ATOM 1462 O O . THR A 1 181 ? 7.176 5.433 -2.417 1.00 90.94 181 THR A O 1
ATOM 1465 N N . ILE A 1 182 ? 7.768 6.830 -4.073 1.00 90.38 182 ILE A N 1
ATOM 1466 C CA . ILE A 1 182 ? 8.681 5.892 -4.731 1.00 90.38 182 ILE A CA 1
ATOM 1467 C C . ILE A 1 182 ? 10.095 6.440 -4.628 1.00 90.38 182 ILE A C 1
ATOM 1469 O O . ILE A 1 182 ? 10.400 7.517 -5.139 1.00 90.38 182 ILE A O 1
ATOM 1473 N N . THR A 1 183 ? 10.976 5.666 -4.008 1.00 87.81 183 THR A N 1
ATOM 1474 C CA . THR A 1 183 ? 12.377 6.028 -3.801 1.00 87.81 183 THR A CA 1
ATOM 1475 C C . THR A 1 183 ? 13.303 5.086 -4.554 1.00 87.81 183 THR A C 1
ATOM 1477 O O . THR A 1 183 ? 13.083 3.875 -4.585 1.00 87.81 183 THR A O 1
ATOM 1480 N N . CYS A 1 184 ? 14.374 5.627 -5.130 1.00 84.12 184 CYS A N 1
ATOM 1481 C CA . CYS A 1 184 ? 15.455 4.830 -5.703 1.00 84.12 184 CYS A CA 1
ATOM 1482 C C . CYS A 1 184 ? 16.453 4.434 -4.609 1.00 84.12 184 CYS A C 1
ATOM 1484 O O . CYS A 1 184 ? 16.979 5.292 -3.902 1.00 84.12 184 CYS A O 1
ATOM 1486 N N . SER A 1 185 ? 16.733 3.139 -4.487 1.00 76.69 185 SER A N 1
ATOM 1487 C CA . SER A 1 185 ? 17.793 2.615 -3.628 1.00 76.69 185 SER A CA 1
ATOM 1488 C C . SER A 1 185 ? 19.126 2.638 -4.387 1.00 76.69 185 SER A C 1
ATOM 1490 O O . SER A 1 185 ? 19.191 2.086 -5.496 1.00 76.69 185 SER A O 1
ATOM 1492 N N . PRO A 1 186 ? 20.170 3.279 -3.826 1.00 66.19 186 PRO A N 1
ATOM 1493 C CA . PRO A 1 186 ? 21.426 3.456 -4.527 1.00 66.19 186 PRO A CA 1
ATOM 1494 C C . PRO A 1 186 ? 22.221 2.149 -4.654 1.00 66.19 186 PRO A C 1
ATOM 1496 O O . PRO A 1 186 ? 22.128 1.274 -3.793 1.00 66.19 186 PRO A O 1
ATOM 1499 N N . THR A 1 187 ? 23.047 2.039 -5.694 1.00 58.50 187 THR A N 1
ATOM 1500 C CA . THR A 1 187 ? 24.027 0.959 -5.873 1.00 58.50 187 THR A CA 1
ATOM 1501 C C . THR A 1 187 ? 24.969 0.889 -4.665 1.00 58.50 187 THR A C 1
ATOM 1503 O O . THR A 1 187 ? 25.803 1.769 -4.472 1.00 58.50 187 THR A O 1
ATOM 1506 N N . THR A 1 188 ? 24.903 -0.179 -3.865 1.00 53.81 188 THR A N 1
ATOM 1507 C CA . THR A 1 188 ? 25.812 -0.400 -2.715 1.00 53.81 188 THR A CA 1
ATOM 1508 C C . THR A 1 188 ? 27.258 -0.744 -3.107 1.00 53.81 188 THR A C 1
ATOM 1510 O O . THR A 1 188 ? 28.083 -1.011 -2.238 1.00 53.81 188 THR A O 1
ATOM 1513 N N . ARG A 1 189 ? 27.602 -0.749 -4.401 1.00 44.09 189 ARG A N 1
ATOM 1514 C CA . ARG A 1 189 ? 28.957 -1.041 -4.891 1.00 44.09 189 ARG A CA 1
ATOM 1515 C C . ARG A 1 189 ? 29.710 0.233 -5.270 1.00 44.09 189 ARG A C 1
ATOM 1517 O O . ARG A 1 189 ? 29.888 0.524 -6.446 1.00 44.09 189 ARG A O 1
ATOM 1524 N N . PHE A 1 190 ? 30.215 0.933 -4.263 1.00 38.06 190 PHE A N 1
ATOM 1525 C CA . PHE A 1 190 ? 31.442 1.717 -4.402 1.00 38.06 190 PHE A CA 1
ATOM 1526 C C . PHE A 1 190 ? 32.416 1.247 -3.321 1.00 38.06 190 PHE A C 1
ATOM 1528 O O . PHE A 1 190 ? 32.523 1.838 -2.252 1.00 38.06 190 PHE A O 1
ATOM 1535 N N . THR A 1 191 ? 33.083 0.125 -3.577 1.00 36.38 191 THR A N 1
ATOM 1536 C CA . THR A 1 191 ? 34.364 -0.184 -2.935 1.00 36.38 191 THR A CA 1
ATOM 1537 C C . THR A 1 191 ? 35.439 0.414 -3.832 1.00 36.38 191 THR A C 1
ATOM 1539 O O . THR A 1 191 ? 35.646 -0.096 -4.935 1.00 36.38 191 THR A O 1
ATOM 1542 N N . PHE A 1 192 ? 36.009 1.539 -3.399 1.00 37.00 192 PHE A N 1
ATOM 1543 C CA . PHE A 1 192 ? 37.249 2.086 -3.953 1.00 37.00 192 PHE A CA 1
ATOM 1544 C C . PHE A 1 192 ? 38.434 1.204 -3.561 1.00 37.00 192 PHE A C 1
ATOM 1546 O O . PHE A 1 192 ? 38.385 0.636 -2.444 1.00 37.00 192 PHE A O 1
#